Protein AF-A0A8H7S3V2-F1 (afdb_monomer)

Organism: NCBI:txid1195481

pLDDT: mean 71.26, std 16.31, range [32.81, 93.31]

Structure (mmCIF, N/CA/C/O backbone):
data_AF-A0A8H7S3V2-F1
#
_entry.id   AF-A0A8H7S3V2-F1
#
loop_
_atom_site.group_PDB
_atom_site.id
_atom_site.type_symbol
_atom_site.label_atom_id
_atom_site.label_alt_id
_atom_site.label_comp_id
_atom_site.label_asym_id
_atom_site.label_entity_id
_atom_site.label_seq_id
_atom_site.pdbx_PDB_ins_code
_atom_site.Cartn_x
_atom_site.Cartn_y
_atom_site.Cartn_z
_atom_site.occupancy
_atom_site.B_iso_or_equiv
_atom_site.auth_seq_id
_atom_site.auth_comp_id
_atom_site.auth_asym_id
_atom_site.auth_atom_id
_atom_site.pdbx_PDB_model_num
ATOM 1 N N . MET A 1 1 ? -14.376 -28.272 -30.424 1.00 54.62 1 MET A N 1
ATOM 2 C CA . MET A 1 1 ? -13.682 -28.008 -29.137 1.00 54.62 1 MET A CA 1
ATOM 3 C C . MET A 1 1 ? -12.206 -28.418 -29.166 1.00 54.62 1 MET A C 1
ATOM 5 O O . MET A 1 1 ? -11.430 -27.834 -28.426 1.00 54.62 1 MET A O 1
ATOM 9 N N . SER A 1 2 ? -11.798 -29.354 -30.032 1.00 59.66 2 SER A N 1
ATOM 10 C CA . SER A 1 2 ? -10.401 -29.773 -30.246 1.00 59.66 2 SER A CA 1
ATOM 11 C C . SER A 1 2 ? -9.497 -28.701 -30.872 1.00 59.66 2 SER A C 1
ATOM 13 O O . SER A 1 2 ? -8.323 -28.636 -30.524 1.00 59.66 2 SER A O 1
ATOM 15 N N . ASP A 1 3 ? -10.034 -27.830 -31.733 1.00 67.44 3 ASP A N 1
ATOM 16 C CA . ASP A 1 3 ? -9.213 -26.851 -32.470 1.00 67.44 3 ASP A CA 1
ATOM 17 C C . ASP A 1 3 ? -8.781 -25.655 -31.618 1.00 67.44 3 ASP A C 1
ATOM 19 O O . ASP A 1 3 ? -7.699 -25.108 -31.790 1.00 67.44 3 ASP A O 1
ATOM 23 N N . LEU A 1 4 ? -9.601 -25.270 -30.639 1.00 71.50 4 LEU A N 1
ATOM 24 C CA . LEU A 1 4 ? -9.248 -24.188 -29.721 1.00 71.50 4 LEU A CA 1
ATOM 25 C C . LEU A 1 4 ? -8.158 -24.635 -28.736 1.00 71.50 4 LEU A C 1
ATOM 27 O O . LEU A 1 4 ? -7.279 -23.854 -28.387 1.00 71.50 4 LEU A O 1
ATOM 31 N N . ALA A 1 5 ? -8.190 -25.907 -28.325 1.00 64.31 5 ALA A N 1
A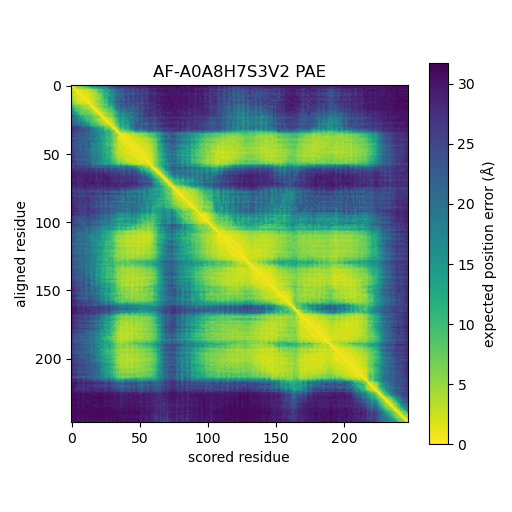TOM 32 C CA . ALA A 1 5 ? -7.194 -26.490 -27.435 1.00 64.31 5 ALA A CA 1
ATOM 33 C C . ALA A 1 5 ? -5.836 -26.674 -28.130 1.00 64.31 5 ALA A C 1
ATOM 35 O O . ALA A 1 5 ? -4.805 -26.390 -27.527 1.00 64.31 5 ALA A O 1
ATOM 36 N N . SER A 1 6 ? -5.817 -27.089 -29.401 1.00 66.62 6 SER A N 1
ATOM 37 C CA . SER A 1 6 ? -4.579 -27.236 -30.176 1.00 66.62 6 SER A CA 1
ATOM 38 C C . SER A 1 6 ? -3.947 -25.886 -30.533 1.00 66.62 6 SER A C 1
ATOM 40 O O . SER A 1 6 ? -2.728 -25.744 -30.445 1.00 66.62 6 SER A O 1
ATOM 42 N N . VAL A 1 7 ? -4.762 -24.874 -30.853 1.00 74.44 7 VAL A N 1
ATOM 43 C CA . VAL A 1 7 ? -4.301 -23.490 -31.056 1.00 74.44 7 VAL A CA 1
ATOM 44 C C . VAL A 1 7 ? -3.802 -22.870 -29.746 1.00 74.44 7 VAL A C 1
ATOM 46 O O . VAL A 1 7 ? -2.766 -22.213 -29.732 1.00 74.44 7 VAL A O 1
ATOM 49 N N . ALA A 1 8 ? -4.468 -23.120 -28.617 1.00 65.44 8 ALA A N 1
ATOM 50 C CA . ALA A 1 8 ? -3.988 -22.661 -27.315 1.00 65.44 8 ALA A CA 1
ATOM 51 C C . ALA A 1 8 ? -2.654 -23.322 -26.922 1.00 65.44 8 ALA A C 1
ATOM 53 O O . ALA A 1 8 ? -1.765 -22.648 -26.404 1.00 65.44 8 ALA A O 1
ATOM 54 N N . LEU A 1 9 ? -2.482 -24.618 -27.209 1.00 65.19 9 LEU A N 1
ATOM 55 C CA . LEU A 1 9 ? -1.250 -25.354 -26.918 1.00 65.19 9 LEU A CA 1
ATOM 56 C C . LEU A 1 9 ? -0.074 -24.886 -27.792 1.00 65.19 9 LEU A C 1
ATOM 58 O O . LEU A 1 9 ? 1.046 -24.764 -27.300 1.00 65.19 9 LEU A O 1
ATOM 62 N N . SER A 1 10 ? -0.321 -24.581 -29.070 1.00 63.19 10 SER A N 1
ATOM 63 C CA . SER A 1 10 ? 0.709 -24.082 -29.989 1.00 63.19 10 SER A CA 1
ATOM 64 C C . SER A 1 10 ? 1.143 -22.653 -29.652 1.00 63.19 10 SER A C 1
ATOM 66 O O . SER A 1 10 ? 2.339 -22.360 -29.653 1.00 63.19 10 SER A O 1
ATOM 68 N N . ILE A 1 11 ? 0.202 -21.790 -29.255 1.00 69.00 11 ILE A N 1
ATOM 69 C CA . ILE A 1 11 ? 0.490 -20.453 -28.721 1.00 69.00 11 ILE A CA 1
ATOM 70 C C . ILE A 1 11 ? 1.288 -20.561 -27.412 1.00 69.00 11 ILE A C 1
ATOM 72 O O . ILE A 1 11 ? 2.297 -19.877 -27.253 1.00 69.00 11 ILE A O 1
ATOM 76 N N . ALA A 1 12 ? 0.903 -21.458 -26.498 1.00 60.06 12 ALA A N 1
ATOM 77 C CA . ALA A 1 12 ? 1.607 -21.671 -25.233 1.00 60.06 12 ALA A CA 1
ATOM 78 C C . ALA A 1 12 ? 3.040 -22.201 -25.423 1.00 60.06 12 ALA A C 1
ATOM 80 O O . ALA A 1 12 ? 3.948 -21.765 -24.718 1.00 60.06 12 ALA A O 1
ATOM 81 N N . MET A 1 13 ? 3.278 -23.087 -26.396 1.00 66.50 13 MET A N 1
ATOM 82 C CA . MET A 1 13 ? 4.621 -23.595 -26.708 1.00 66.50 13 MET A CA 1
ATOM 83 C C . MET A 1 13 ? 5.513 -22.573 -27.422 1.00 66.50 13 MET A C 1
ATOM 85 O O . MET A 1 13 ? 6.727 -22.608 -27.239 1.00 66.50 13 MET A O 1
ATOM 89 N N . ALA A 1 14 ? 4.942 -21.657 -28.208 1.00 60.59 14 ALA A N 1
ATOM 90 C CA . ALA A 1 14 ? 5.701 -20.602 -28.882 1.00 60.59 14 ALA A CA 1
ATOM 91 C C . ALA A 1 14 ? 6.020 -19.423 -27.948 1.00 60.59 14 ALA A C 1
ATOM 93 O O . ALA A 1 14 ? 7.112 -18.859 -27.991 1.00 60.59 14 ALA A O 1
ATOM 94 N N . ILE A 1 15 ? 5.074 -19.064 -27.079 1.00 57.44 15 ILE A N 1
ATOM 95 C CA . ILE A 1 15 ? 5.197 -17.926 -26.166 1.00 57.44 15 ILE A CA 1
ATOM 96 C C . ILE A 1 15 ? 5.886 -18.332 -24.855 1.00 57.44 15 ILE A C 1
ATOM 98 O O . ILE A 1 15 ? 6.603 -17.522 -24.276 1.00 57.44 15 ILE A O 1
ATOM 102 N N . GLY A 1 16 ? 5.741 -19.580 -24.403 1.00 58.12 16 GLY A N 1
ATOM 103 C CA . GLY A 1 16 ? 6.305 -20.081 -23.144 1.00 58.12 16 GLY A CA 1
ATOM 104 C C . GLY A 1 16 ? 7.822 -19.895 -23.006 1.00 58.12 16 GLY A C 1
ATOM 105 O O . GLY A 1 16 ? 8.261 -19.363 -21.987 1.00 58.12 16 GLY A O 1
ATOM 106 N N . PRO A 1 17 ? 8.638 -20.243 -24.018 1.00 58.25 17 PRO A N 1
ATOM 107 C CA . PRO A 1 17 ? 10.077 -20.001 -23.982 1.00 58.25 17 PRO A CA 1
ATOM 108 C C . PRO A 1 17 ? 10.412 -18.508 -23.986 1.00 58.25 17 PRO A C 1
ATOM 110 O O . PRO A 1 17 ? 11.286 -18.080 -23.244 1.00 58.25 17 PRO A O 1
ATOM 113 N N . VAL A 1 18 ? 9.695 -17.693 -24.766 1.00 56.78 18 VAL A N 1
ATOM 114 C CA . VAL A 1 18 ? 9.928 -16.240 -24.844 1.00 56.78 18 VAL A CA 1
ATOM 115 C C . VAL A 1 18 ? 9.567 -15.558 -23.523 1.00 56.78 18 VAL A C 1
ATOM 117 O O . VAL A 1 18 ? 10.341 -14.738 -23.040 1.00 56.78 18 VAL A O 1
ATOM 120 N N . ILE A 1 19 ? 8.456 -15.948 -22.893 1.00 55.50 19 ILE A N 1
ATOM 121 C CA . ILE A 1 19 ? 8.092 -15.521 -21.537 1.00 55.50 19 ILE A CA 1
ATOM 122 C C . ILE A 1 19 ? 9.145 -15.992 -20.535 1.00 55.50 19 ILE A C 1
ATOM 124 O O . ILE A 1 19 ? 9.583 -15.183 -19.733 1.00 55.50 19 ILE A O 1
ATOM 128 N N . GLY A 1 20 ? 9.617 -17.239 -20.608 1.00 53.47 20 GLY A N 1
ATOM 129 C CA . GLY A 1 20 ? 10.637 -17.769 -19.697 1.00 53.47 20 GLY A CA 1
ATOM 130 C C . GLY A 1 20 ? 11.997 -17.068 -19.808 1.00 53.47 20 GLY A C 1
ATOM 131 O O . GLY A 1 20 ? 12.611 -16.756 -18.790 1.00 53.47 20 GLY A O 1
ATOM 132 N N . TYR A 1 21 ? 12.457 -16.759 -21.023 1.00 54.66 21 TYR A N 1
ATOM 133 C CA . TYR A 1 21 ? 13.703 -16.015 -21.244 1.00 54.66 21 TYR A CA 1
ATOM 134 C C . TYR A 1 21 ? 13.577 -14.543 -20.846 1.00 54.66 21 TYR A C 1
ATOM 136 O O . TYR A 1 21 ? 14.526 -13.971 -20.308 1.00 54.66 21 TYR A O 1
ATOM 144 N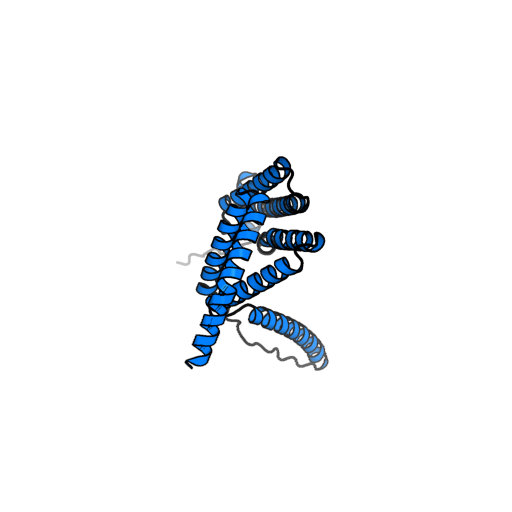 N . VAL A 1 22 ? 12.414 -13.929 -21.071 1.00 56.25 22 VAL A N 1
ATOM 145 C CA . VAL A 1 22 ? 12.130 -12.556 -20.635 1.00 56.25 22 VAL A CA 1
ATOM 146 C C . VAL A 1 22 ? 12.004 -12.489 -19.112 1.00 56.25 22 VAL A C 1
ATOM 148 O O . VAL A 1 22 ? 12.579 -11.585 -18.514 1.00 56.25 22 VAL A O 1
ATOM 151 N N . ASP A 1 23 ? 11.366 -13.471 -18.475 1.00 52.59 23 ASP A N 1
ATOM 152 C CA . ASP A 1 23 ? 11.240 -13.588 -17.019 1.00 52.59 23 ASP A CA 1
ATOM 153 C C . ASP A 1 23 ? 12.611 -13.821 -16.363 1.00 52.59 23 ASP A C 1
ATOM 155 O O . ASP A 1 23 ? 12.992 -13.093 -15.452 1.00 52.59 23 ASP A O 1
ATOM 159 N N . GLN A 1 24 ? 13.452 -14.708 -16.910 1.00 54.97 24 GLN A N 1
ATOM 160 C CA . GLN A 1 24 ? 14.836 -14.897 -16.444 1.00 54.97 24 GLN A CA 1
ATOM 161 C C . GLN A 1 24 ? 15.731 -13.666 -16.669 1.00 54.97 24 GLN A C 1
ATOM 163 O O . GLN A 1 24 ? 16.581 -13.346 -15.832 1.00 54.97 24 GLN A O 1
ATOM 168 N N . TYR A 1 25 ? 15.559 -12.939 -17.773 1.00 58.94 25 TYR A N 1
ATOM 169 C CA . TYR A 1 25 ? 16.302 -11.706 -18.047 1.00 58.94 25 TYR A CA 1
ATOM 170 C C . TYR A 1 25 ? 15.867 -10.551 -17.129 1.00 58.94 25 TYR A C 1
ATOM 172 O O . TYR A 1 25 ? 16.704 -9.795 -16.632 1.00 58.94 25 TYR A O 1
ATOM 180 N N . ILE A 1 26 ? 14.568 -10.438 -16.849 1.00 56.44 26 ILE A N 1
ATOM 181 C CA . ILE A 1 26 ? 13.995 -9.468 -15.913 1.00 56.44 26 ILE A CA 1
ATOM 182 C C . ILE A 1 26 ? 14.418 -9.798 -14.479 1.00 56.44 26 ILE A C 1
ATOM 184 O O . ILE A 1 26 ? 14.911 -8.910 -13.787 1.00 56.44 26 ILE A O 1
ATOM 188 N N . LEU A 1 27 ? 14.337 -11.062 -14.055 1.00 54.16 27 LEU A N 1
ATOM 189 C CA . LEU A 1 27 ? 14.776 -11.521 -12.733 1.00 54.16 27 LEU A CA 1
ATOM 190 C C . LEU A 1 27 ? 16.286 -11.335 -12.530 1.00 54.16 27 LEU A C 1
ATOM 192 O O . LEU A 1 27 ? 16.709 -10.877 -11.470 1.00 54.16 27 LEU A O 1
ATOM 196 N N . SER A 1 28 ? 17.111 -11.602 -13.547 1.00 52.03 28 SER A N 1
ATOM 197 C CA . SER A 1 28 ? 18.563 -11.372 -13.466 1.00 52.03 28 SER A CA 1
ATOM 198 C C . SER A 1 28 ? 18.947 -9.884 -13.495 1.00 52.03 28 SER A C 1
ATOM 200 O O . SER A 1 28 ? 19.905 -9.483 -12.828 1.00 52.03 28 SER A O 1
ATOM 202 N N . ARG A 1 29 ? 18.188 -9.028 -14.193 1.00 54.12 29 ARG A N 1
ATOM 203 C CA . ARG A 1 29 ? 18.375 -7.565 -14.185 1.00 54.12 29 ARG A CA 1
ATOM 204 C C . ARG A 1 29 ? 17.854 -6.910 -12.897 1.00 54.12 29 ARG A C 1
ATOM 206 O O . ARG A 1 29 ? 18.481 -5.959 -12.428 1.00 54.12 29 ARG A O 1
ATOM 213 N N . LEU A 1 30 ? 16.767 -7.421 -12.315 1.00 51.41 30 LEU A N 1
ATOM 214 C CA . LEU A 1 30 ? 16.220 -7.005 -11.016 1.00 51.41 30 LEU A CA 1
ATOM 215 C C . LEU A 1 30 ? 17.131 -7.442 -9.861 1.00 51.41 30 LEU A C 1
ATOM 217 O O . LEU A 1 30 ? 17.478 -6.622 -9.014 1.00 51.41 30 LEU A O 1
ATOM 221 N N . GLY A 1 31 ? 17.599 -8.694 -9.870 1.00 46.34 31 GLY A N 1
ATOM 222 C CA . GLY A 1 31 ? 18.443 -9.261 -8.814 1.00 46.34 31 GLY A CA 1
ATOM 223 C C . GLY A 1 31 ? 19.817 -8.601 -8.678 1.00 46.34 31 GLY A C 1
ATOM 224 O O . GLY A 1 31 ? 20.395 -8.607 -7.598 1.00 46.34 31 GLY A O 1
ATOM 225 N N . LYS A 1 32 ? 20.335 -7.972 -9.743 1.00 46.41 32 LYS A N 1
ATOM 226 C CA . LYS A 1 32 ? 21.611 -7.236 -9.702 1.00 46.41 32 LYS A CA 1
ATOM 227 C C . LYS A 1 32 ? 21.468 -5.780 -9.216 1.00 46.41 32 LYS A C 1
ATOM 229 O O . LYS A 1 32 ? 22.483 -5.121 -9.004 1.00 46.41 32 LYS A O 1
ATOM 234 N N . ARG A 1 33 ? 20.242 -5.256 -9.068 1.00 53.81 33 ARG A N 1
ATOM 235 C CA . ARG A 1 33 ? 19.980 -3.845 -8.708 1.00 53.81 33 ARG A CA 1
ATOM 236 C C . ARG A 1 33 ? 19.262 -3.638 -7.373 1.00 53.81 33 ARG A C 1
ATOM 238 O O . ARG A 1 33 ? 19.278 -2.515 -6.883 1.00 53.81 33 ARG A O 1
ATOM 245 N N . PHE A 1 34 ? 18.644 -4.670 -6.804 1.00 57.84 34 PHE A N 1
ATOM 246 C CA . PHE A 1 34 ? 17.856 -4.552 -5.577 1.00 57.84 34 PHE A CA 1
ATOM 247 C C . PHE A 1 34 ? 18.500 -5.295 -4.406 1.00 57.84 34 PHE A C 1
ATOM 249 O O . PHE A 1 34 ? 18.943 -6.432 -4.553 1.00 57.84 34 PHE A O 1
ATOM 256 N N . ASP A 1 35 ? 18.518 -4.657 -3.232 1.00 68.31 35 ASP A N 1
ATOM 257 C CA . ASP A 1 35 ? 18.910 -5.299 -1.978 1.00 68.31 35 ASP A CA 1
ATOM 258 C C . ASP A 1 35 ? 18.035 -6.528 -1.707 1.00 68.31 35 ASP A C 1
ATOM 260 O O . ASP A 1 35 ? 16.804 -6.439 -1.660 1.00 68.31 35 ASP A O 1
ATOM 264 N N . ILE A 1 36 ? 18.677 -7.675 -1.471 1.00 76.06 36 ILE A N 1
ATOM 265 C CA . ILE A 1 36 ? 18.012 -8.958 -1.183 1.00 76.06 36 ILE A CA 1
ATOM 266 C C . ILE A 1 36 ? 17.038 -8.818 0.000 1.00 76.06 36 ILE A C 1
ATOM 268 O O . ILE A 1 36 ? 15.973 -9.431 0.010 1.00 76.06 36 ILE A O 1
ATOM 272 N N . THR A 1 37 ? 17.356 -7.951 0.963 1.00 79.56 37 THR A N 1
ATOM 273 C CA . THR A 1 37 ? 16.491 -7.616 2.101 1.00 79.56 37 THR A CA 1
ATOM 274 C C . THR A 1 37 ? 15.117 -7.099 1.661 1.00 79.56 37 THR A C 1
ATOM 276 O O . THR A 1 37 ? 14.095 -7.547 2.179 1.00 79.56 37 THR A O 1
ATOM 279 N N . LEU A 1 38 ? 15.067 -6.198 0.673 1.00 77.31 38 LEU A N 1
ATOM 280 C CA . LEU A 1 38 ? 13.817 -5.624 0.156 1.00 77.31 38 LEU A CA 1
ATOM 281 C C . LEU A 1 38 ? 13.040 -6.631 -0.694 1.00 77.31 38 LEU A C 1
ATOM 283 O O . LEU A 1 38 ? 11.806 -6.642 -0.695 1.00 77.31 38 LEU A O 1
ATOM 287 N N . LEU A 1 39 ? 13.759 -7.524 -1.374 1.00 79.31 39 LEU A N 1
ATOM 288 C CA . LEU A 1 39 ? 13.151 -8.624 -2.111 1.00 79.31 39 LEU A CA 1
ATOM 289 C C . LEU A 1 39 ? 12.416 -9.574 -1.154 1.00 79.31 39 LEU A C 1
ATOM 291 O O . LEU A 1 39 ? 11.241 -9.870 -1.358 1.00 79.31 39 LEU A O 1
ATOM 295 N N . ILE A 1 40 ? 13.073 -9.992 -0.069 1.00 81.50 40 ILE A N 1
ATOM 296 C CA . ILE A 1 40 ? 12.455 -10.861 0.941 1.00 81.50 40 ILE A CA 1
ATOM 297 C C . ILE A 1 40 ? 11.279 -10.146 1.618 1.00 81.50 40 ILE A C 1
ATOM 299 O O . ILE A 1 40 ? 10.213 -10.743 1.769 1.00 81.50 40 ILE A O 1
ATOM 303 N N . GLN A 1 41 ? 11.428 -8.863 1.972 1.00 84.81 41 GLN A N 1
ATOM 304 C CA . GLN A 1 41 ? 10.348 -8.066 2.565 1.00 84.81 41 GLN A CA 1
ATOM 305 C C . GLN A 1 41 ? 9.103 -8.045 1.670 1.00 84.81 41 GLN A C 1
ATOM 307 O O . GLN A 1 41 ? 7.994 -8.287 2.149 1.00 84.81 41 GLN A O 1
ATOM 312 N N . SER A 1 42 ? 9.275 -7.766 0.378 1.00 82.31 42 SER A N 1
ATOM 313 C CA . SER A 1 42 ? 8.150 -7.696 -0.555 1.00 82.31 42 SER A CA 1
ATOM 314 C C . SER A 1 42 ? 7.481 -9.057 -0.757 1.00 82.31 42 SER A C 1
ATOM 316 O O . SER A 1 42 ? 6.255 -9.125 -0.735 1.00 82.31 42 SER A O 1
ATOM 318 N N . LEU A 1 43 ? 8.244 -10.152 -0.826 1.00 82.81 43 LEU A N 1
ATOM 319 C CA . LEU A 1 43 ? 7.693 -11.509 -0.916 1.00 82.81 43 LEU A CA 1
ATOM 320 C C . LEU A 1 43 ? 6.850 -11.884 0.317 1.00 82.81 43 LEU A C 1
ATOM 322 O O . LEU A 1 43 ? 5.728 -12.387 0.187 1.00 82.81 43 LEU A O 1
ATOM 326 N N . VAL A 1 44 ? 7.371 -11.613 1.518 1.00 84.50 44 VAL A N 1
ATOM 327 C CA . VAL A 1 44 ? 6.660 -11.869 2.781 1.00 84.50 44 VAL A CA 1
ATOM 328 C C . VAL A 1 44 ? 5.392 -11.018 2.864 1.00 84.50 44 VAL A C 1
ATOM 330 O O . VAL A 1 44 ? 4.329 -11.525 3.219 1.00 84.50 44 VAL A O 1
ATOM 333 N N . MET A 1 45 ? 5.475 -9.743 2.483 1.00 86.06 45 MET A N 1
ATOM 334 C CA . MET A 1 45 ? 4.340 -8.821 2.494 1.00 86.06 45 MET A CA 1
ATOM 335 C C . MET A 1 45 ? 3.240 -9.240 1.512 1.00 86.06 45 MET A C 1
ATOM 337 O O . MET A 1 45 ? 2.073 -9.253 1.895 1.00 86.06 45 MET A O 1
ATOM 341 N N . ILE A 1 46 ? 3.589 -9.618 0.278 1.00 85.62 46 ILE A N 1
ATOM 342 C CA . ILE A 1 46 ? 2.620 -10.099 -0.720 1.00 85.62 46 ILE A CA 1
ATOM 343 C C . ILE A 1 46 ? 1.885 -11.328 -0.180 1.00 85.62 46 ILE A C 1
ATOM 345 O O . ILE A 1 46 ? 0.658 -11.391 -0.226 1.00 85.62 46 ILE A O 1
ATOM 349 N N . THR A 1 47 ? 2.623 -12.274 0.403 1.00 85.06 47 THR A N 1
ATOM 350 C CA . THR A 1 47 ? 2.034 -13.477 1.006 1.00 85.06 47 THR A CA 1
ATOM 351 C C . THR A 1 47 ? 1.065 -13.113 2.133 1.00 85.06 47 THR A C 1
ATOM 353 O O . THR A 1 47 ? -0.069 -13.588 2.155 1.00 85.06 47 THR A O 1
ATOM 356 N N . ALA A 1 48 ? 1.466 -12.214 3.036 1.00 83.56 48 ALA A N 1
ATOM 357 C CA . ALA A 1 48 ? 0.611 -11.747 4.124 1.00 83.56 48 ALA A CA 1
ATOM 358 C C . ALA A 1 48 ? -0.661 -11.043 3.617 1.00 83.56 48 ALA A C 1
ATOM 360 O O . ALA A 1 48 ? -1.741 -11.266 4.161 1.00 83.56 48 ALA A O 1
ATOM 361 N N . GLN A 1 49 ? -0.561 -10.229 2.563 1.00 86.75 49 GLN A N 1
ATOM 362 C CA . GLN A 1 49 ? -1.706 -9.544 1.958 1.00 86.75 49 GLN A CA 1
ATOM 363 C C . GLN A 1 49 ? -2.690 -10.523 1.305 1.00 86.75 49 GLN A C 1
ATOM 365 O O . GLN A 1 49 ? -3.898 -10.346 1.457 1.00 86.75 49 GLN A O 1
ATOM 370 N N . LEU A 1 50 ? -2.204 -11.579 0.643 1.00 85.31 50 LEU A N 1
ATOM 371 C CA . LEU A 1 50 ? -3.055 -12.631 0.074 1.00 85.31 50 LEU A CA 1
ATOM 372 C C . LEU A 1 50 ? -3.798 -13.422 1.158 1.00 85.31 50 LEU A C 1
ATOM 374 O O . LEU A 1 50 ? -4.989 -13.693 1.004 1.00 85.31 50 LEU A O 1
ATOM 378 N N . VAL A 1 51 ? -3.126 -13.735 2.269 1.00 87.75 51 VAL A N 1
ATOM 379 C CA . VAL A 1 51 ? -3.746 -14.396 3.430 1.00 87.75 51 VAL A CA 1
ATOM 380 C C . VAL A 1 51 ? -4.778 -13.482 4.089 1.00 87.75 51 VAL A C 1
ATOM 382 O O . VAL A 1 51 ? -5.893 -13.907 4.387 1.00 87.75 51 VAL A O 1
ATOM 385 N N . LEU A 1 52 ? -4.448 -12.205 4.294 1.00 84.19 52 LEU A N 1
ATOM 386 C CA . LEU A 1 52 ? -5.376 -11.237 4.875 1.00 84.19 52 LEU A CA 1
ATOM 387 C C . LEU A 1 52 ? -6.610 -11.050 3.988 1.00 84.19 52 LEU A C 1
ATOM 389 O O . LEU A 1 52 ? -7.723 -10.968 4.503 1.00 84.19 52 LEU A O 1
ATOM 393 N N . LEU A 1 53 ? -6.431 -11.036 2.668 1.00 85.00 53 LEU A N 1
ATOM 394 C CA . LEU A 1 53 ? -7.528 -10.990 1.708 1.00 85.00 53 LEU A CA 1
ATOM 395 C C . LEU A 1 53 ? -8.450 -12.211 1.836 1.00 85.00 53 LEU A C 1
ATOM 397 O O . LEU A 1 53 ? -9.669 -12.043 1.886 1.00 85.00 53 LEU A O 1
ATOM 401 N N . GLU A 1 54 ? -7.893 -13.419 1.948 1.00 86.38 54 GLU A N 1
ATOM 4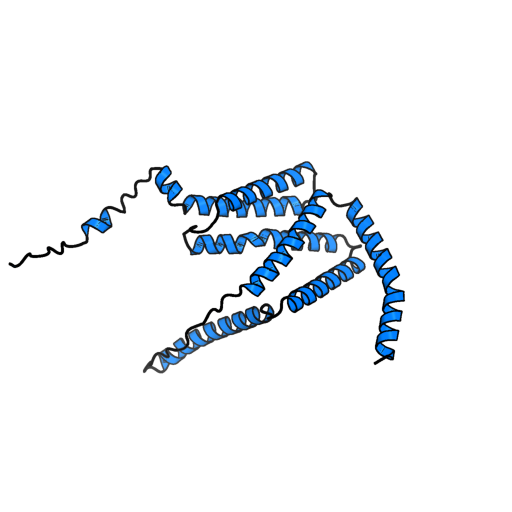02 C CA . GLU A 1 54 ? -8.677 -14.639 2.179 1.00 86.38 54 GLU A CA 1
ATOM 403 C C . GLU A 1 54 ? -9.491 -14.543 3.480 1.00 86.38 54 GLU A C 1
ATOM 405 O O . GLU A 1 54 ? -10.695 -14.816 3.492 1.00 86.38 54 GLU A O 1
ATOM 410 N N . ILE A 1 55 ? -8.862 -14.078 4.563 1.00 84.75 55 ILE A N 1
ATOM 411 C CA . ILE A 1 55 ? -9.517 -13.889 5.863 1.00 84.75 55 ILE A CA 1
ATOM 412 C C . ILE A 1 55 ? -10.657 -12.871 5.753 1.00 84.75 55 ILE A C 1
ATOM 414 O O . ILE A 1 55 ? -11.762 -13.134 6.227 1.00 84.75 55 ILE A O 1
ATOM 418 N N . VAL A 1 56 ? -10.424 -11.720 5.119 1.00 84.06 56 VAL A N 1
ATOM 419 C CA . VAL A 1 56 ? -11.429 -10.653 4.980 1.00 84.06 56 VAL A CA 1
ATOM 420 C C . VAL A 1 56 ? -12.653 -11.138 4.207 1.00 84.06 56 VAL A C 1
ATOM 422 O O . VAL A 1 56 ? -13.782 -10.828 4.592 1.00 84.06 56 VAL A O 1
ATOM 425 N N . ILE A 1 57 ? -12.452 -11.922 3.148 1.00 82.88 57 ILE A N 1
ATOM 426 C CA . ILE A 1 57 ? -13.553 -12.466 2.346 1.00 82.88 57 ILE A CA 1
ATOM 427 C C . ILE A 1 57 ? -14.310 -13.537 3.132 1.00 82.88 57 ILE A C 1
ATOM 429 O O . ILE A 1 57 ? -15.541 -13.541 3.135 1.00 82.88 57 ILE A O 1
ATOM 433 N N . ARG A 1 58 ? -13.598 -14.400 3.864 1.00 83.38 58 ARG A N 1
ATOM 434 C CA . ARG A 1 58 ? -14.206 -15.461 4.674 1.00 83.38 58 ARG A CA 1
ATOM 435 C C . ARG A 1 58 ? -15.000 -14.928 5.875 1.00 83.38 58 ARG A C 1
ATOM 437 O O . ARG A 1 58 ? -15.983 -15.552 6.261 1.00 83.38 58 ARG A O 1
ATOM 444 N N . TYR A 1 59 ? -14.616 -13.782 6.441 1.00 78.75 59 TYR A N 1
ATOM 445 C CA . TYR A 1 59 ? -15.215 -13.207 7.658 1.00 78.75 59 TYR A CA 1
ATOM 446 C C . TYR A 1 59 ? -16.016 -11.910 7.427 1.00 78.75 59 TYR A C 1
ATOM 448 O O . TYR A 1 59 ? -16.148 -11.092 8.338 1.00 78.75 59 TYR A O 1
ATOM 456 N N . LYS A 1 60 ? -16.583 -11.699 6.230 1.00 70.31 60 LYS A N 1
ATOM 457 C CA . LYS A 1 60 ? -17.384 -10.506 5.883 1.00 70.31 60 LYS A CA 1
ATOM 458 C C . LYS A 1 60 ? -18.578 -10.335 6.855 1.00 70.31 60 LYS A C 1
ATOM 460 O O . LYS A 1 60 ? -19.510 -11.141 6.811 1.00 70.31 60 LYS A O 1
ATOM 465 N N . PRO A 1 61 ? -18.611 -9.300 7.723 1.00 55.19 61 PRO A N 1
ATOM 466 C CA . PRO A 1 61 ? -19.722 -9.108 8.650 1.00 55.19 61 PRO A CA 1
ATOM 467 C C . PRO A 1 61 ? -20.965 -8.642 7.883 1.00 55.19 61 PRO A C 1
ATOM 469 O O . PRO A 1 61 ? -20.932 -7.642 7.160 1.00 55.19 61 PRO A O 1
ATOM 472 N N . ILE A 1 62 ? -22.078 -9.361 8.041 1.00 52.09 62 ILE A N 1
ATOM 473 C CA . ILE A 1 62 ? -23.374 -8.988 7.465 1.00 52.09 62 ILE A CA 1
ATOM 474 C C . ILE A 1 62 ? -23.883 -7.745 8.210 1.00 52.09 62 ILE A C 1
ATOM 476 O O . ILE A 1 62 ? -24.509 -7.846 9.262 1.00 52.09 62 ILE A O 1
ATOM 480 N N . VAL A 1 63 ? -23.609 -6.552 7.679 1.00 53.91 63 VAL A N 1
ATOM 481 C CA . VAL A 1 63 ? -24.211 -5.303 8.173 1.00 53.91 63 VAL A CA 1
ATOM 482 C C . VAL A 1 63 ? -25.635 -5.214 7.620 1.00 53.91 63 VAL A C 1
ATOM 484 O O . VAL A 1 63 ? -25.837 -4.802 6.478 1.00 53.91 63 VAL A O 1
ATOM 487 N N . LYS A 1 64 ? -26.622 -5.630 8.422 1.00 37.81 64 LYS A N 1
ATOM 488 C CA . LYS A 1 64 ? -28.042 -5.343 8.178 1.00 37.81 64 LYS A CA 1
ATOM 489 C C . LYS A 1 64 ? -28.280 -3.855 8.449 1.00 37.81 64 LYS A C 1
ATOM 491 O O . LYS A 1 64 ? -28.103 -3.408 9.575 1.00 37.81 64 LYS A O 1
ATOM 496 N N . TYR A 1 65 ? -28.647 -3.089 7.425 1.00 37.78 65 TYR A N 1
ATOM 497 C CA . TYR A 1 65 ? -29.166 -1.734 7.611 1.00 37.78 65 TYR A CA 1
ATOM 498 C C . TYR A 1 65 ? -30.673 -1.838 7.866 1.00 37.78 65 TYR A C 1
ATOM 500 O O . TYR A 1 65 ? -31.399 -2.327 7.002 1.00 37.78 65 TYR A O 1
ATOM 508 N N . GLU A 1 66 ? -31.130 -1.416 9.046 1.00 36.31 66 GLU A N 1
ATOM 509 C CA . GLU A 1 66 ? -32.554 -1.263 9.359 1.00 36.31 66 GLU A CA 1
ATOM 510 C C . GLU A 1 66 ? -33.211 -0.277 8.386 1.00 36.31 66 GLU A C 1
ATOM 512 O O . GLU A 1 66 ? -32.750 0.850 8.187 1.00 36.31 66 GLU A O 1
ATOM 517 N N . GLN A 1 67 ? -34.280 -0.742 7.742 1.00 40.44 67 GLN A N 1
ATOM 518 C CA . GLN A 1 67 ? -35.154 0.056 6.897 1.00 40.44 67 GLN A CA 1
ATOM 519 C C . GLN A 1 67 ? -36.200 0.794 7.742 1.00 40.44 67 GLN A C 1
ATOM 521 O O . GLN A 1 67 ? -36.779 0.225 8.658 1.00 40.44 67 GLN A O 1
ATOM 526 N N . GLN A 1 68 ? -36.508 2.009 7.276 1.00 47.28 68 GLN A N 1
ATOM 527 C CA . GLN A 1 68 ? -37.790 2.718 7.382 1.00 47.28 68 GLN A CA 1
ATOM 528 C C . GLN A 1 68 ? -38.216 3.320 8.729 1.00 47.28 68 GLN A C 1
ATOM 530 O O . GLN A 1 68 ? -38.848 2.679 9.556 1.00 47.28 68 GLN A O 1
ATOM 535 N N . GLN A 1 69 ? -38.103 4.650 8.786 1.00 40.94 69 GLN A N 1
ATOM 536 C CA . GLN A 1 69 ? -39.187 5.513 9.260 1.00 40.94 69 GLN A CA 1
ATOM 537 C C . GLN A 1 69 ? -39.268 6.758 8.362 1.00 40.94 69 GLN A C 1
ATOM 539 O O . GLN A 1 69 ? -38.336 7.559 8.304 1.00 40.94 69 GLN A O 1
ATOM 544 N N . GLN A 1 70 ? -40.362 6.876 7.601 1.00 46.66 70 GLN A N 1
ATOM 545 C CA . GLN A 1 70 ? -40.761 8.116 6.927 1.00 46.66 70 GLN A CA 1
ATOM 546 C C . GLN A 1 70 ? -41.351 9.064 7.985 1.00 46.66 70 GLN A C 1
ATOM 548 O O . GLN A 1 70 ? -42.267 8.645 8.694 1.00 46.66 70 GLN A O 1
ATOM 553 N N . PRO A 1 71 ? -40.875 10.314 8.112 1.00 50.72 71 PRO A N 1
ATOM 554 C CA . PRO A 1 71 ? -41.548 11.310 8.933 1.00 50.72 71 PRO A CA 1
ATOM 555 C C . PRO A 1 71 ? -42.774 11.853 8.179 1.00 50.72 71 PRO A C 1
ATOM 557 O O . PRO A 1 71 ? -42.645 12.288 7.036 1.00 50.72 71 PRO A O 1
ATOM 560 N N . LEU A 1 72 ? -43.956 11.817 8.807 1.00 58.34 72 LEU A N 1
ATOM 561 C CA . LEU A 1 72 ? -45.130 12.580 8.362 1.00 58.34 72 LEU A CA 1
ATOM 562 C C . LEU A 1 72 ? -44.854 14.066 8.628 1.00 58.34 72 LEU A C 1
ATOM 564 O O . LEU A 1 72 ? -44.678 14.450 9.782 1.00 58.34 72 LEU A O 1
ATOM 568 N N . LEU A 1 73 ? -44.760 14.873 7.571 1.00 60.66 73 LEU A N 1
ATOM 569 C CA . LEU A 1 73 ? -44.544 16.320 7.645 1.00 60.66 73 LEU A CA 1
ATOM 570 C C . LEU A 1 73 ? -45.656 17.024 6.851 1.00 60.66 73 LEU A C 1
ATOM 572 O O . LEU A 1 73 ? -45.775 16.782 5.653 1.00 60.66 73 LEU A O 1
ATOM 576 N N . ASP A 1 74 ? -46.433 17.881 7.521 1.00 56.50 74 ASP A N 1
ATOM 577 C CA . ASP A 1 74 ? -47.627 18.575 6.994 1.00 56.50 74 ASP A CA 1
ATOM 578 C C . ASP A 1 74 ? -47.331 19.896 6.240 1.00 56.50 74 ASP A C 1
ATOM 580 O O . ASP A 1 74 ? -48.255 20.630 5.904 1.00 56.50 74 ASP A O 1
ATOM 584 N N . ASP A 1 75 ? -46.068 20.199 5.910 1.00 69.44 75 ASP A N 1
ATOM 585 C CA . ASP A 1 75 ? -45.681 21.450 5.230 1.00 69.44 75 ASP A CA 1
ATOM 586 C C . ASP A 1 75 ? -44.939 21.218 3.896 1.00 69.44 75 ASP A C 1
ATOM 588 O O . ASP A 1 75 ? -43.862 20.612 3.843 1.00 69.44 75 ASP A O 1
ATOM 592 N N . GLU A 1 76 ? -45.479 21.781 2.805 1.00 64.12 76 GLU A N 1
ATOM 593 C CA . GLU A 1 76 ? -44.991 21.623 1.418 1.00 64.12 76 GLU A CA 1
ATOM 594 C C . GLU A 1 76 ? -43.577 22.211 1.203 1.00 64.12 76 GLU A C 1
ATOM 596 O O . GLU A 1 76 ? -42.756 21.663 0.462 1.00 64.12 76 GLU A O 1
ATOM 601 N N . GLN A 1 77 ? -43.232 23.291 1.914 1.00 64.56 77 GLN A N 1
ATOM 602 C CA . GLN A 1 77 ? -41.906 23.921 1.831 1.00 64.56 77 GLN A CA 1
ATOM 603 C C . GLN A 1 77 ? -40.827 23.123 2.578 1.00 64.56 77 GLN A C 1
ATOM 605 O O . GLN A 1 77 ? -39.709 22.959 2.078 1.00 64.56 77 GLN A O 1
ATOM 610 N N . GLN A 1 78 ? -41.166 22.557 3.740 1.00 62.59 78 GLN A N 1
ATOM 611 C CA . GLN A 1 78 ? -40.256 21.702 4.502 1.00 62.59 78 GLN A CA 1
ATOM 612 C C . GLN A 1 78 ? -39.975 20.390 3.756 1.00 62.59 78 GLN A C 1
ATOM 614 O O . GLN A 1 78 ? -38.858 19.872 3.807 1.00 62.59 78 GLN A O 1
ATOM 619 N N . TYR A 1 79 ? -40.947 19.901 2.981 1.00 60.78 79 TYR A N 1
ATOM 620 C CA . TYR A 1 79 ? -40.794 18.736 2.115 1.00 60.78 79 TYR A CA 1
ATOM 621 C C . TYR A 1 79 ? -39.740 18.941 1.014 1.00 60.78 79 TYR A C 1
ATOM 623 O O . TYR A 1 79 ? -38.937 18.041 0.757 1.00 60.78 79 TYR A O 1
ATOM 631 N N . HIS A 1 80 ? -39.677 20.123 0.390 1.00 65.44 80 HIS A N 1
ATOM 632 C CA . HIS A 1 80 ? -38.674 20.423 -0.639 1.00 65.44 80 HIS A CA 1
ATOM 633 C C . HIS A 1 80 ? -37.247 20.494 -0.081 1.00 65.44 80 HIS A C 1
ATOM 635 O O . HIS A 1 80 ? -36.335 19.901 -0.666 1.00 65.44 80 HIS A O 1
ATOM 641 N N . GLN A 1 81 ? -37.049 21.154 1.064 1.00 71.69 81 GLN A N 1
ATOM 642 C CA . GLN A 1 81 ? -35.736 21.217 1.712 1.00 71.69 81 GLN A CA 1
ATOM 643 C C . GLN A 1 81 ? -35.294 19.837 2.225 1.00 71.69 81 GLN A C 1
ATOM 645 O O . GLN A 1 81 ? -34.164 19.414 1.971 1.00 71.69 81 GLN A O 1
ATOM 650 N N . TYR A 1 82 ? -36.208 19.081 2.842 1.00 66.94 82 TYR A N 1
ATOM 651 C CA . TYR A 1 82 ? -35.964 17.705 3.278 1.00 66.94 82 TYR A CA 1
ATOM 652 C C . TYR A 1 82 ? -35.612 16.778 2.107 1.00 66.94 82 TYR A C 1
ATOM 654 O O . TYR A 1 82 ? -34.644 16.021 2.181 1.00 66.94 82 TYR A O 1
ATOM 662 N N . ASN A 1 83 ? -36.332 16.864 0.985 1.00 70.25 83 ASN A N 1
ATOM 663 C CA . ASN A 1 83 ? -36.041 16.050 -0.194 1.00 70.25 83 ASN A CA 1
ATOM 664 C C . ASN A 1 83 ? -34.713 16.404 -0.858 1.00 70.25 83 ASN A C 1
ATOM 666 O O . ASN A 1 83 ? -34.049 15.502 -1.367 1.00 70.25 83 ASN A O 1
ATOM 670 N N . HIS A 1 84 ? -34.291 17.669 -0.844 1.00 69.62 84 HIS A N 1
ATOM 671 C CA . HIS A 1 84 ? -32.979 18.046 -1.367 1.00 69.62 84 HIS A CA 1
ATOM 672 C C . HIS A 1 84 ? -31.846 17.474 -0.494 1.00 69.62 84 HIS A C 1
ATOM 674 O O . HIS A 1 84 ? -30.863 16.935 -1.013 1.00 69.62 84 HIS A O 1
ATOM 680 N N . GLU A 1 85 ? -32.006 17.491 0.832 1.00 73.00 85 GLU A N 1
ATOM 681 C CA . GLU A 1 85 ? -31.070 16.844 1.759 1.00 73.00 85 GLU A CA 1
ATOM 682 C C . GLU A 1 85 ? -31.062 15.313 1.622 1.00 73.00 85 GLU A C 1
ATOM 684 O O . GLU A 1 85 ? -29.991 14.699 1.586 1.00 73.00 85 GLU A O 1
ATOM 689 N N . ILE A 1 86 ? -32.234 14.683 1.494 1.00 70.94 86 ILE A N 1
ATOM 690 C CA . ILE A 1 86 ? -32.378 13.238 1.268 1.00 70.94 86 ILE A CA 1
ATOM 691 C C . ILE A 1 86 ? -31.797 12.840 -0.088 1.00 70.94 86 ILE A C 1
ATOM 693 O O . ILE A 1 86 ? -31.102 11.830 -0.157 1.00 70.94 86 ILE A O 1
ATOM 697 N N . MET A 1 87 ? -32.012 13.611 -1.158 1.00 72.38 87 MET A N 1
ATOM 698 C CA . MET A 1 87 ? -31.426 13.336 -2.474 1.00 72.38 87 MET A CA 1
ATOM 699 C C . MET A 1 87 ? -29.909 13.488 -2.462 1.00 72.38 87 MET A C 1
ATOM 701 O O . MET A 1 87 ? -29.227 12.626 -3.010 1.00 72.38 87 MET A O 1
ATOM 705 N N . SER A 1 88 ? -29.364 14.505 -1.790 1.00 71.56 88 SER A N 1
ATOM 706 C CA . SER A 1 88 ? -27.915 14.651 -1.605 1.00 71.56 88 SER A CA 1
ATOM 707 C C . SER A 1 88 ? -27.327 13.459 -0.836 1.00 71.56 88 SER A C 1
ATOM 709 O O . SER A 1 88 ? -26.387 12.809 -1.306 1.00 71.56 88 SER A O 1
ATOM 711 N N . LYS A 1 89 ? -27.955 13.066 0.284 1.00 68.75 89 LYS A N 1
ATOM 712 C CA . LYS A 1 89 ? -27.563 11.876 1.061 1.00 68.75 89 LYS A CA 1
ATOM 713 C C . LYS A 1 89 ? -27.725 10.579 0.266 1.00 68.75 89 LYS A C 1
ATOM 715 O O . LYS A 1 89 ? -26.858 9.713 0.353 1.00 68.75 89 LYS A O 1
ATOM 720 N N . LYS A 1 90 ? -28.791 10.430 -0.526 1.00 71.69 90 LYS A N 1
ATOM 721 C CA . LYS A 1 90 ? -29.071 9.252 -1.361 1.00 71.69 90 LYS A CA 1
ATOM 722 C C . LYS A 1 90 ? -28.120 9.163 -2.546 1.00 71.69 90 LYS A C 1
ATOM 724 O O . LYS A 1 90 ? -27.673 8.066 -2.842 1.00 71.69 90 LYS A O 1
ATOM 729 N N . ASN A 1 91 ? -27.758 10.277 -3.178 1.00 70.19 91 ASN A N 1
ATOM 730 C CA . ASN A 1 91 ? -26.767 10.315 -4.252 1.00 70.19 91 ASN A CA 1
ATOM 731 C C . ASN A 1 91 ? -25.373 9.967 -3.709 1.00 70.19 91 ASN A C 1
ATOM 733 O O . ASN A 1 91 ? -24.685 9.105 -4.250 1.00 70.19 91 ASN A O 1
ATOM 737 N N . GLN A 1 92 ? -24.996 10.529 -2.556 1.00 67.50 92 GLN A N 1
ATOM 738 C CA . GLN A 1 92 ? -23.750 10.174 -1.878 1.00 67.50 92 GLN A CA 1
ATOM 739 C C . GLN A 1 92 ? -23.750 8.712 -1.396 1.00 67.50 92 GLN A C 1
ATOM 741 O O . GLN A 1 92 ? -22.723 8.039 -1.468 1.00 67.50 92 GLN A O 1
ATOM 746 N N . SER A 1 93 ? -24.892 8.200 -0.929 1.00 72.88 93 SER A N 1
ATOM 747 C CA . SER A 1 93 ? -25.082 6.791 -0.566 1.00 72.88 93 SER A CA 1
ATOM 748 C C . SER A 1 93 ? -25.045 5.879 -1.793 1.00 72.88 93 SER A C 1
ATOM 750 O O . SER A 1 93 ? -24.425 4.828 -1.742 1.00 72.88 93 SER A O 1
ATOM 752 N N . GLY A 1 94 ? -25.623 6.302 -2.916 1.00 73.19 94 GLY A N 1
ATOM 753 C CA . GLY A 1 94 ? -25.627 5.590 -4.190 1.00 73.19 94 GLY A CA 1
ATOM 754 C C . GLY A 1 94 ? -24.228 5.470 -4.781 1.00 73.19 94 GLY A C 1
ATOM 755 O O . GLY A 1 94 ? -23.824 4.373 -5.149 1.00 73.19 94 GLY A O 1
ATOM 756 N N . ILE A 1 95 ? -23.443 6.552 -4.768 1.00 71.44 95 ILE A N 1
ATOM 757 C CA . ILE A 1 95 ? -22.026 6.526 -5.153 1.00 71.44 95 ILE A CA 1
ATOM 758 C C . ILE A 1 95 ? -21.237 5.629 -4.195 1.00 71.44 95 ILE A C 1
ATOM 760 O O . ILE A 1 95 ? -20.495 4.764 -4.645 1.00 71.44 95 ILE A O 1
ATOM 764 N N . LYS A 1 96 ? -21.428 5.752 -2.876 1.00 76.50 96 LYS A N 1
ATOM 765 C CA . LYS A 1 96 ? -20.771 4.866 -1.898 1.00 76.50 96 LYS A CA 1
ATOM 766 C C . LYS A 1 96 ? -21.155 3.398 -2.090 1.00 76.50 96 LYS A C 1
ATOM 768 O O . LYS A 1 96 ? -20.294 2.535 -1.974 1.00 76.50 96 LYS A O 1
ATOM 773 N N . ALA A 1 97 ? -22.416 3.106 -2.389 1.00 72.19 97 ALA A N 1
ATOM 774 C CA . ALA A 1 97 ? -22.915 1.760 -2.640 1.00 72.19 97 ALA A CA 1
ATOM 775 C C . ALA A 1 97 ? -22.377 1.205 -3.961 1.00 72.19 97 ALA A C 1
ATOM 777 O O . ALA A 1 97 ? -21.982 0.045 -4.003 1.00 72.19 97 ALA A O 1
ATOM 778 N N . MET A 1 98 ? -22.291 2.032 -5.006 1.00 75.56 98 MET A N 1
ATOM 779 C CA . MET A 1 98 ? -21.662 1.680 -6.277 1.00 75.56 98 MET A CA 1
ATOM 780 C C . MET A 1 98 ? -20.177 1.372 -6.071 1.00 75.56 98 MET A C 1
ATOM 782 O O . MET A 1 98 ? -19.737 0.285 -6.427 1.00 75.56 98 MET A O 1
ATOM 786 N N . LEU A 1 99 ? -19.428 2.266 -5.419 1.00 74.00 99 LEU A N 1
ATOM 787 C CA . LEU A 1 99 ? -18.011 2.068 -5.097 1.00 74.00 99 LEU A CA 1
ATOM 788 C C . LEU A 1 99 ? -17.794 0.819 -4.234 1.00 74.00 99 LEU A C 1
ATOM 790 O O . LEU A 1 99 ? -16.884 0.038 -4.492 1.00 74.00 99 LEU A O 1
ATOM 794 N N . LYS A 1 100 ? -18.667 0.581 -3.248 1.00 72.31 100 LYS A N 1
ATOM 795 C CA . LYS A 1 100 ? -18.624 -0.632 -2.426 1.00 72.31 100 LYS A CA 1
ATOM 796 C C . LYS A 1 100 ? -18.902 -1.879 -3.262 1.00 72.31 100 LYS A C 1
ATOM 798 O O . LYS A 1 100 ? -18.240 -2.884 -3.058 1.00 72.31 100 LYS A O 1
ATOM 803 N N . LYS A 1 101 ? -19.842 -1.817 -4.207 1.00 74.81 101 LYS A N 1
ATOM 804 C CA . LYS A 1 101 ? -20.193 -2.931 -5.097 1.00 74.81 101 LYS A CA 1
ATOM 805 C C . LYS A 1 101 ? -19.082 -3.247 -6.101 1.00 74.81 101 LYS A C 1
ATOM 807 O O . LYS A 1 101 ? -18.889 -4.416 -6.403 1.00 74.81 101 LYS A O 1
ATOM 812 N N . ILE A 1 102 ? -18.332 -2.241 -6.562 1.00 74.75 102 ILE A N 1
ATOM 813 C CA . ILE A 1 102 ? -17.191 -2.429 -7.477 1.00 74.75 102 ILE A CA 1
ATOM 814 C C . ILE A 1 102 ? -16.136 -3.357 -6.863 1.00 74.75 102 ILE A C 1
ATOM 816 O O . ILE A 1 102 ? -15.589 -4.188 -7.577 1.00 74.75 102 ILE A O 1
ATOM 820 N N . TRP A 1 103 ? -15.882 -3.246 -5.555 1.00 71.38 103 TRP A N 1
ATOM 821 C CA . TRP A 1 103 ? -14.805 -3.979 -4.875 1.00 71.38 103 TRP A CA 1
ATOM 822 C C . TRP A 1 103 ? -15.292 -5.056 -3.892 1.00 71.38 103 TRP A C 1
ATOM 824 O O . TRP A 1 103 ? -14.517 -5.545 -3.070 1.00 71.38 103 TRP A O 1
ATOM 834 N N . ALA A 1 104 ? -16.578 -5.414 -3.926 1.00 75.75 104 ALA A N 1
ATOM 835 C CA . ALA A 1 104 ? -17.185 -6.402 -3.031 1.00 75.75 104 ALA A CA 1
ATOM 836 C C . ALA A 1 104 ? -17.587 -7.676 -3.784 1.00 75.75 104 ALA A C 1
ATOM 838 O O . ALA A 1 104 ? -18.750 -8.072 -3.718 1.00 75.75 104 ALA A O 1
ATOM 839 N N . TRP A 1 105 ? -16.640 -8.297 -4.486 1.00 81.25 105 TRP A N 1
ATOM 840 C CA . TRP A 1 105 ? -16.843 -9.599 -5.119 1.00 81.25 105 TRP A CA 1
ATOM 841 C C . TRP A 1 105 ? -17.092 -10.692 -4.073 1.00 81.25 105 TRP A C 1
ATOM 843 O O . TRP A 1 105 ? -16.676 -10.585 -2.914 1.00 81.25 105 TRP A O 1
ATOM 853 N N . ASP A 1 106 ? -17.834 -11.721 -4.472 1.00 77.50 106 ASP A N 1
ATOM 854 C CA . ASP A 1 106 ? -18.313 -12.763 -3.559 1.00 77.50 106 ASP A CA 1
ATOM 855 C C . ASP A 1 106 ? -17.314 -13.917 -3.410 1.00 77.50 106 ASP A C 1
ATOM 857 O O . ASP A 1 106 ? -17.298 -14.594 -2.380 1.00 77.50 106 ASP A O 1
ATOM 861 N N . HIS A 1 107 ? -16.436 -14.115 -4.398 1.00 79.62 107 HIS A N 1
ATOM 862 C CA . HIS A 1 107 ? -15.460 -15.199 -4.405 1.00 79.62 107 HIS A CA 1
ATOM 863 C C . HIS A 1 107 ? -14.021 -14.683 -4.347 1.00 79.62 107 HIS A C 1
ATOM 865 O O . HIS A 1 107 ? -13.642 -13.742 -5.039 1.00 79.62 107 HIS A O 1
ATOM 871 N N . TYR A 1 108 ? -13.183 -15.365 -3.560 1.00 82.69 108 TYR A N 1
ATOM 872 C CA . TYR A 1 108 ? -11.744 -15.091 -3.462 1.00 82.69 108 TYR A CA 1
ATOM 873 C C . TYR A 1 108 ? -11.033 -15.158 -4.822 1.00 82.69 108 TYR A C 1
ATOM 875 O O . TYR A 1 108 ? -10.176 -14.325 -5.111 1.00 82.69 108 TYR A O 1
ATOM 883 N N . LEU A 1 109 ? -11.428 -16.104 -5.683 1.00 79.88 109 LEU A N 1
ATOM 884 C CA . LEU A 1 109 ? -10.815 -16.277 -7.001 1.00 79.88 109 LEU A CA 1
ATOM 885 C C . LEU A 1 109 ? -11.004 -15.063 -7.916 1.00 79.88 109 LEU A C 1
ATOM 887 O O . LEU A 1 109 ? -10.099 -14.764 -8.688 1.00 79.88 109 LEU A O 1
ATOM 891 N N . ASP A 1 110 ? -12.109 -14.322 -7.800 1.00 84.38 110 ASP A N 1
ATOM 892 C CA . ASP A 1 110 ? -12.326 -13.112 -8.604 1.00 84.38 110 ASP A CA 1
ATOM 893 C C . ASP A 1 110 ? -11.306 -12.025 -8.240 1.00 84.38 110 ASP A C 1
ATOM 895 O O . ASP A 1 110 ? -10.754 -11.359 -9.119 1.00 84.38 110 ASP A O 1
ATOM 899 N N . TYR A 1 111 ? -10.966 -11.917 -6.949 1.00 83.75 111 TYR A N 1
ATOM 900 C CA . TYR A 1 111 ? -9.920 -11.008 -6.485 1.00 83.75 111 TYR A CA 1
ATOM 901 C C . TYR A 1 111 ? -8.535 -11.408 -6.979 1.00 83.75 111 TYR A C 1
ATOM 903 O O . TYR A 1 111 ? -7.775 -10.548 -7.424 1.00 83.75 111 TYR A O 1
ATOM 911 N N . VAL A 1 112 ? -8.211 -12.702 -6.939 1.00 83.44 112 VAL A N 1
ATOM 912 C CA . VAL A 1 112 ? -6.924 -13.207 -7.436 1.00 83.44 112 VAL A CA 1
ATOM 913 C C . VAL A 1 112 ? -6.814 -13.035 -8.951 1.00 83.44 112 VAL A C 1
ATOM 915 O O . VAL A 1 112 ? -5.784 -12.571 -9.427 1.00 83.44 112 VAL A O 1
ATOM 918 N N . ASN A 1 113 ? -7.869 -13.331 -9.713 1.00 82.12 113 ASN A N 1
ATOM 919 C CA . ASN A 1 113 ? -7.879 -13.177 -11.170 1.00 82.12 113 ASN A CA 1
ATOM 920 C C . ASN A 1 113 ? -7.697 -11.714 -11.593 1.00 82.12 113 ASN A C 1
ATOM 922 O O . ASN A 1 113 ? -6.910 -11.427 -12.496 1.00 82.12 113 ASN A O 1
ATOM 926 N N . PHE A 1 114 ? -8.375 -10.779 -10.922 1.00 85.94 114 PHE A N 1
ATOM 927 C CA . PHE A 1 114 ? -8.162 -9.353 -11.157 1.00 85.94 114 PHE A CA 1
ATOM 928 C C . PHE A 1 114 ? -6.741 -8.919 -10.796 1.00 85.94 114 PHE A C 1
ATOM 930 O O . PHE A 1 114 ? -6.108 -8.207 -11.574 1.00 85.94 114 PHE A O 1
ATOM 937 N N . LEU A 1 115 ? -6.229 -9.358 -9.640 1.00 84.00 115 LEU A N 1
ATOM 938 C CA . LEU A 1 115 ? -4.873 -9.038 -9.200 1.00 84.00 115 LEU A CA 1
ATOM 939 C C . LEU A 1 115 ? -3.836 -9.543 -10.207 1.00 84.00 115 LEU A C 1
ATOM 941 O O . LEU A 1 115 ? -2.958 -8.782 -10.600 1.00 84.00 115 LEU A O 1
ATOM 945 N N . LEU A 1 116 ? -3.980 -10.784 -10.682 1.00 83.94 116 LEU A N 1
ATOM 946 C CA . LEU A 1 116 ? -3.133 -11.350 -11.730 1.00 83.94 116 LEU A CA 1
ATOM 947 C C . LEU A 1 116 ? -3.206 -10.513 -13.012 1.00 83.94 116 LEU A C 1
ATOM 949 O O . LEU A 1 116 ? -2.167 -10.116 -13.529 1.00 83.94 116 LEU A O 1
ATOM 953 N N . GLY A 1 117 ? -4.407 -10.166 -13.485 1.00 83.88 117 GLY A N 1
ATOM 954 C CA . GLY A 1 117 ? -4.577 -9.318 -14.670 1.00 83.88 117 GLY A CA 1
ATOM 955 C C . GLY A 1 117 ? -3.943 -7.928 -14.522 1.00 83.88 117 GLY A C 1
ATOM 956 O O . GLY A 1 117 ? -3.281 -7.439 -15.442 1.00 83.88 117 GLY A O 1
ATOM 957 N N . PHE A 1 118 ? -4.086 -7.302 -13.353 1.00 84.19 118 PHE A N 1
ATOM 958 C CA . PHE A 1 118 ? -3.471 -6.014 -13.033 1.00 84.19 118 PHE A CA 1
ATOM 959 C C . PHE A 1 118 ? -1.940 -6.104 -13.010 1.00 84.19 118 PHE A C 1
ATOM 961 O O . PHE A 1 118 ? -1.267 -5.308 -13.669 1.00 84.19 118 PHE A O 1
ATOM 968 N N . THR A 1 119 ? -1.383 -7.108 -12.328 1.00 83.38 119 THR A N 1
ATOM 969 C CA . THR A 1 119 ? 0.063 -7.354 -12.283 1.00 83.38 119 THR A CA 1
ATOM 970 C C . THR A 1 119 ? 0.624 -7.642 -13.673 1.00 83.38 119 THR A C 1
ATOM 972 O O . THR A 1 119 ? 1.649 -7.067 -14.035 1.00 83.38 119 THR A O 1
ATOM 975 N N . THR A 1 120 ? -0.053 -8.451 -14.494 1.00 85.06 120 THR A N 1
ATOM 976 C CA . THR A 1 120 ? 0.347 -8.697 -15.888 1.00 85.06 120 THR A CA 1
ATOM 977 C C . THR A 1 120 ? 0.325 -7.411 -16.711 1.00 85.06 120 THR A C 1
ATOM 979 O O . THR A 1 120 ? 1.258 -7.158 -17.467 1.00 85.06 120 THR A O 1
ATOM 982 N N . THR A 1 121 ? -0.684 -6.555 -16.532 1.00 86.50 121 THR A N 1
ATOM 983 C CA . THR A 1 121 ? -0.770 -5.266 -17.238 1.00 86.50 121 THR A CA 1
ATOM 984 C C . THR A 1 121 ? 0.398 -4.347 -16.873 1.00 86.50 121 THR A C 1
ATOM 986 O O . THR A 1 121 ? 1.032 -3.778 -17.762 1.00 86.50 121 THR A O 1
ATOM 989 N N . ILE A 1 122 ? 0.738 -4.240 -15.584 1.00 84.25 122 ILE A N 1
ATOM 990 C CA . ILE A 1 122 ? 1.906 -3.470 -15.128 1.00 84.25 122 ILE A CA 1
ATOM 991 C C . ILE A 1 122 ? 3.208 -4.083 -15.650 1.00 84.25 122 ILE A C 1
ATOM 993 O O . ILE A 1 122 ? 4.086 -3.341 -16.079 1.00 84.25 122 ILE A O 1
ATOM 997 N N . ALA A 1 123 ? 3.340 -5.411 -15.659 1.00 82.75 123 ALA A N 1
ATOM 998 C CA . ALA A 1 123 ? 4.529 -6.091 -16.172 1.00 82.75 123 ALA A CA 1
ATOM 999 C C . ALA A 1 123 ? 4.731 -5.842 -17.677 1.00 82.75 123 ALA A C 1
ATOM 1001 O O . ALA A 1 123 ? 5.841 -5.537 -18.113 1.00 82.75 123 ALA A O 1
ATOM 1002 N N . VAL A 1 124 ? 3.655 -5.886 -18.469 1.00 85.81 124 VAL A N 1
ATOM 1003 C CA . VAL A 1 124 ? 3.691 -5.523 -19.894 1.00 85.81 124 VAL A CA 1
ATOM 1004 C C . VAL A 1 124 ? 4.063 -4.049 -20.063 1.00 85.81 124 VAL A C 1
ATOM 1006 O O . VAL A 1 124 ? 4.946 -3.732 -20.859 1.00 85.81 124 VAL A O 1
ATOM 1009 N N . ALA A 1 125 ? 3.464 -3.144 -19.284 1.00 85.69 125 ALA A N 1
ATOM 1010 C CA . ALA A 1 125 ? 3.822 -1.727 -19.309 1.00 85.69 125 ALA A CA 1
ATOM 1011 C C . ALA A 1 125 ? 5.298 -1.497 -18.932 1.00 85.69 125 ALA A C 1
ATOM 1013 O O . ALA A 1 125 ? 5.975 -0.697 -19.572 1.00 85.69 125 ALA A O 1
ATOM 1014 N N . TYR A 1 126 ? 5.828 -2.238 -17.958 1.00 85.25 126 TYR A N 1
ATOM 1015 C CA . TYR A 1 126 ? 7.241 -2.204 -17.584 1.00 85.25 126 TYR A CA 1
ATOM 1016 C C . TYR A 1 126 ? 8.147 -2.655 -18.727 1.00 85.25 126 TYR A C 1
ATOM 1018 O O . TYR A 1 126 ? 9.182 -2.039 -18.961 1.00 85.25 126 TYR A O 1
ATOM 1026 N N . GLN A 1 127 ? 7.755 -3.676 -19.485 1.00 83.06 127 GLN A N 1
ATOM 1027 C CA . GLN A 1 127 ? 8.537 -4.121 -20.634 1.00 83.06 127 GLN A CA 1
ATOM 1028 C C . GLN A 1 127 ? 8.536 -3.097 -21.779 1.00 83.06 127 GLN A C 1
ATOM 1030 O O . GLN A 1 127 ? 9.546 -2.940 -22.462 1.00 83.06 127 GLN A O 1
ATOM 1035 N N . LEU A 1 128 ? 7.429 -2.377 -21.976 1.00 83.88 128 LEU A N 1
ATOM 1036 C CA . LEU A 1 128 ? 7.305 -1.360 -23.024 1.00 83.88 128 LEU A CA 1
ATOM 1037 C C . LEU A 1 128 ? 7.991 -0.036 -22.654 1.00 83.88 128 LEU A C 1
ATOM 1039 O O . LEU A 1 128 ? 8.655 0.568 -23.492 1.00 83.88 128 LEU A O 1
ATOM 1043 N N . PHE A 1 129 ? 7.849 0.412 -21.405 1.00 83.56 129 PHE A N 1
ATOM 1044 C CA . PHE A 1 129 ? 8.265 1.747 -20.958 1.00 83.56 129 PHE A CA 1
ATOM 1045 C C . PHE A 1 129 ? 9.437 1.742 -19.971 1.00 83.56 129 PHE A C 1
ATOM 1047 O O . PHE A 1 129 ? 9.927 2.809 -19.607 1.00 83.56 129 PHE A O 1
ATOM 1054 N N . GLY A 1 130 ? 9.943 0.576 -19.564 1.00 79.00 130 GLY A N 1
ATOM 1055 C CA . GLY A 1 130 ? 11.009 0.442 -18.564 1.00 79.00 130 GLY A CA 1
ATOM 1056 C C . GLY A 1 130 ? 12.379 0.965 -18.999 1.00 79.00 130 GLY A C 1
ATOM 1057 O O . GLY A 1 130 ? 13.292 1.049 -18.179 1.00 79.00 130 GLY A O 1
ATOM 1058 N N . TYR A 1 131 ? 12.534 1.353 -20.269 1.00 80.19 131 TYR A N 1
ATOM 1059 C CA . TYR A 1 131 ? 13.693 2.123 -20.725 1.00 80.19 131 TYR A CA 1
ATOM 1060 C C . TYR A 1 131 ? 13.665 3.573 -20.213 1.00 80.19 131 TYR A C 1
ATOM 1062 O O . TYR A 1 131 ? 14.712 4.189 -20.015 1.00 80.19 131 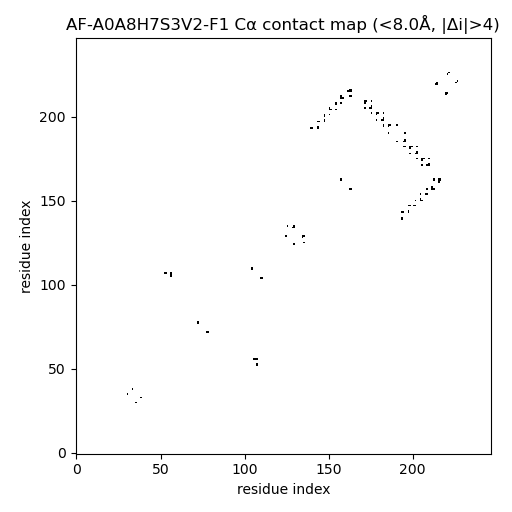TYR A O 1
ATOM 1070 N N . HIS A 1 132 ? 12.476 4.127 -19.971 1.00 82.56 132 HIS A N 1
ATOM 1071 C CA . HIS A 1 132 ? 12.317 5.499 -19.520 1.00 82.56 132 HIS A CA 1
ATOM 1072 C C . HIS A 1 132 ? 12.418 5.609 -17.994 1.00 82.56 132 HIS A C 1
ATOM 1074 O O . HIS A 1 132 ? 11.615 5.037 -17.257 1.00 82.56 132 HIS A O 1
ATOM 1080 N N . ALA A 1 133 ? 13.370 6.415 -17.515 1.00 82.69 133 ALA A N 1
ATOM 1081 C CA . ALA A 1 133 ? 13.605 6.619 -16.083 1.00 82.69 133 ALA A CA 1
ATOM 1082 C C . ALA A 1 133 ? 12.375 7.174 -15.338 1.00 82.69 133 ALA A C 1
ATOM 1084 O O . ALA A 1 133 ? 12.044 6.689 -14.259 1.00 82.69 133 ALA A O 1
ATOM 1085 N N . TRP A 1 134 ? 11.644 8.117 -15.949 1.00 86.25 134 TRP A N 1
ATOM 1086 C CA . TRP A 1 134 ? 10.461 8.735 -15.337 1.00 86.25 134 TRP A CA 1
ATOM 1087 C C . TRP A 1 134 ? 9.352 7.718 -15.021 1.00 86.25 134 TRP A C 1
ATOM 1089 O O . TRP A 1 134 ? 8.645 7.863 -14.023 1.00 86.25 134 TRP A O 1
ATOM 1099 N N . PHE A 1 135 ? 9.209 6.671 -15.842 1.00 85.88 135 PHE A N 1
ATOM 1100 C CA . PHE A 1 135 ? 8.197 5.633 -15.648 1.00 85.88 135 PHE A CA 1
ATOM 1101 C C . PHE A 1 135 ? 8.512 4.794 -14.405 1.00 85.88 135 PHE A C 1
ATOM 1103 O O . PHE A 1 135 ? 7.655 4.595 -13.544 1.00 85.88 135 PHE A O 1
ATOM 1110 N N . ILE A 1 136 ? 9.771 4.366 -14.277 1.00 84.19 136 ILE A N 1
ATOM 1111 C CA . ILE A 1 136 ? 10.259 3.587 -13.134 1.00 84.19 136 ILE A CA 1
ATOM 1112 C C . ILE A 1 136 ? 10.160 4.397 -11.840 1.00 84.19 136 ILE A C 1
ATOM 1114 O O . ILE A 1 136 ? 9.699 3.883 -10.822 1.00 84.19 136 ILE A O 1
ATOM 1118 N N . GLU A 1 137 ? 10.548 5.670 -11.882 1.00 85.62 137 GLU A N 1
ATOM 1119 C CA . GLU A 1 137 ? 10.478 6.557 -10.723 1.00 85.62 137 GLU A CA 1
ATOM 1120 C C . GLU A 1 137 ? 9.037 6.801 -10.269 1.00 85.62 137 GLU A C 1
ATOM 1122 O O . GLU A 1 137 ? 8.760 6.751 -9.073 1.00 85.62 137 GLU A O 1
ATOM 1127 N N . THR A 1 138 ? 8.111 7.009 -11.207 1.00 87.56 138 THR A N 1
ATOM 1128 C CA . THR A 1 138 ? 6.691 7.216 -10.891 1.00 87.56 138 THR A CA 1
ATOM 1129 C C . THR A 1 138 ? 6.067 5.960 -10.286 1.00 87.56 138 THR A C 1
ATOM 1131 O O . THR A 1 138 ? 5.339 6.058 -9.299 1.00 87.56 138 THR A O 1
ATOM 1134 N N . LEU A 1 139 ? 6.381 4.775 -10.824 1.00 86.81 139 LEU A N 1
ATOM 1135 C CA . LEU A 1 139 ? 5.943 3.505 -10.238 1.00 86.81 139 LEU A CA 1
ATOM 1136 C C . LEU A 1 139 ? 6.479 3.315 -8.814 1.00 86.81 139 LEU A C 1
ATOM 1138 O O . LEU A 1 139 ? 5.728 2.886 -7.939 1.00 86.81 139 LEU A O 1
ATOM 1142 N N . GLY A 1 140 ? 7.744 3.667 -8.569 1.00 85.25 140 GLY A N 1
ATOM 1143 C CA . GLY A 1 140 ? 8.356 3.619 -7.240 1.00 85.25 140 GLY A CA 1
ATOM 1144 C C . GLY A 1 140 ? 7.652 4.534 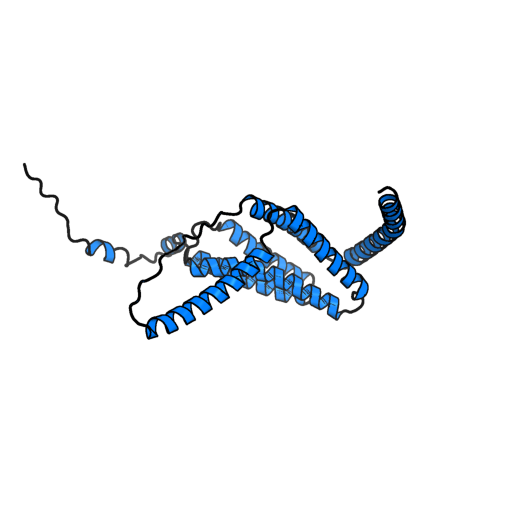-6.237 1.00 85.25 140 GLY A C 1
ATOM 1145 O O . GLY A 1 140 ? 7.229 4.072 -5.176 1.00 85.25 140 GLY A O 1
ATOM 1146 N N . VAL A 1 141 ? 7.446 5.806 -6.597 1.00 86.31 141 VAL A N 1
ATOM 1147 C CA . VAL A 1 141 ? 6.725 6.782 -5.760 1.00 86.31 141 VAL A CA 1
ATOM 1148 C C . VAL A 1 141 ? 5.290 6.336 -5.494 1.00 86.31 141 VAL A C 1
ATOM 1150 O O . VAL A 1 141 ? 4.835 6.418 -4.356 1.00 86.31 141 VAL A O 1
ATOM 1153 N N . LEU A 1 142 ? 4.578 5.842 -6.510 1.00 90.12 142 LEU A N 1
ATOM 1154 C CA . LEU A 1 142 ? 3.198 5.388 -6.357 1.00 90.12 142 LEU A CA 1
ATOM 1155 C C . LEU A 1 142 ? 3.110 4.167 -5.435 1.00 90.12 142 LEU A C 1
ATOM 1157 O O . LEU A 1 142 ? 2.285 4.148 -4.525 1.00 90.12 142 LEU A O 1
ATOM 1161 N N . SER A 1 143 ? 3.977 3.172 -5.633 1.00 86.25 143 SER A N 1
ATOM 1162 C CA . SER A 1 143 ? 4.009 1.957 -4.814 1.00 86.25 143 SER A CA 1
ATOM 1163 C C . SER A 1 143 ? 4.292 2.275 -3.345 1.00 86.25 143 SER A C 1
ATOM 1165 O O . SER A 1 143 ? 3.542 1.861 -2.461 1.00 86.25 143 SER A O 1
ATOM 1167 N N . LEU A 1 144 ? 5.345 3.049 -3.079 1.00 84.31 144 LEU A N 1
ATOM 1168 C CA . LEU A 1 144 ? 5.725 3.468 -1.729 1.00 84.31 144 LEU A CA 1
ATOM 1169 C C . LEU A 1 144 ? 4.664 4.399 -1.106 1.00 84.31 144 LEU A C 1
ATOM 1171 O O . LEU A 1 144 ? 4.341 4.299 0.078 1.00 84.31 144 LEU A O 1
ATOM 1175 N N . GLY A 1 145 ? 4.046 5.268 -1.908 1.00 86.75 145 GLY A N 1
ATOM 1176 C CA . GLY A 1 145 ? 2.940 6.129 -1.483 1.00 86.75 145 GLY A CA 1
ATOM 1177 C C . GLY A 1 145 ? 1.702 5.345 -1.036 1.00 86.75 145 GLY A C 1
ATOM 1178 O O . GLY A 1 145 ? 1.083 5.679 -0.024 1.00 86.75 145 GLY A O 1
ATOM 1179 N N . ILE A 1 146 ? 1.360 4.263 -1.740 1.00 85.75 146 ILE A N 1
ATOM 1180 C CA . ILE A 1 146 ? 0.273 3.362 -1.332 1.00 85.75 146 ILE A CA 1
ATOM 1181 C C . ILE A 1 146 ? 0.628 2.674 -0.010 1.00 85.75 146 ILE A C 1
ATOM 1183 O O . ILE A 1 146 ? -0.200 2.646 0.898 1.00 85.75 146 ILE A O 1
ATOM 1187 N N . GLU A 1 147 ? 1.861 2.183 0.134 1.00 85.19 147 GLU A N 1
ATOM 1188 C CA . GLU A 1 147 ? 2.336 1.542 1.368 1.00 85.19 147 GLU A CA 1
ATOM 1189 C C . GLU A 1 147 ? 2.262 2.500 2.569 1.00 85.19 147 GLU A C 1
ATOM 1191 O O . GLU A 1 147 ? 1.737 2.136 3.618 1.00 85.19 147 GLU A O 1
ATOM 1196 N N . SER A 1 148 ? 2.698 3.755 2.413 1.00 84.88 148 SER A N 1
ATOM 1197 C CA . SER A 1 148 ? 2.625 4.765 3.484 1.00 84.88 148 SER A CA 1
ATOM 1198 C C . SER A 1 148 ? 1.207 5.208 3.847 1.00 84.88 148 SER A C 1
ATOM 1200 O O . SER A 1 148 ? 0.984 5.740 4.932 1.00 84.88 148 SER A O 1
ATOM 1202 N N . THR A 1 149 ? 0.225 4.946 2.984 1.00 82.56 149 THR A N 1
ATOM 1203 C CA . THR A 1 149 ? -1.188 5.252 3.241 1.00 82.56 149 THR A CA 1
ATOM 1204 C C . THR A 1 149 ? -1.871 4.173 4.091 1.00 82.56 149 THR A C 1
ATOM 1206 O O . THR A 1 149 ? -2.888 4.453 4.728 1.00 82.56 149 THR A O 1
ATOM 1209 N N . LEU A 1 150 ? -1.327 2.951 4.161 1.00 83.00 150 LEU A N 1
ATOM 1210 C CA . LEU A 1 150 ? -1.945 1.818 4.869 1.00 83.00 150 LEU A CA 1
ATOM 1211 C C . LEU A 1 150 ? -2.263 2.075 6.358 1.00 83.00 150 LEU A C 1
ATOM 1213 O O . LEU A 1 150 ? -3.323 1.627 6.800 1.00 83.00 150 LEU A O 1
ATOM 1217 N N . PRO A 1 151 ? -1.444 2.808 7.141 1.00 79.69 151 PRO A N 1
ATOM 1218 C CA . PRO A 1 151 ? -1.753 3.085 8.548 1.00 79.69 151 PRO A CA 1
ATOM 1219 C C . PRO A 1 151 ? -2.793 4.206 8.746 1.00 79.69 151 PRO A C 1
ATOM 1221 O O . PRO A 1 151 ? -3.374 4.338 9.829 1.00 79.69 151 PRO A O 1
ATOM 1224 N N . LEU A 1 152 ? -3.080 5.017 7.719 1.00 78.62 152 LEU A N 1
ATOM 1225 C CA . LEU A 1 152 ? -3.967 6.183 7.841 1.00 78.62 152 LEU A CA 1
ATOM 1226 C C . LEU A 1 152 ? -5.406 5.832 8.252 1.00 78.62 152 LEU A C 1
ATOM 1228 O O . LEU A 1 152 ? -5.927 6.487 9.160 1.00 78.62 152 LEU A O 1
ATOM 1232 N N . PRO A 1 153 ? -6.073 4.813 7.673 1.00 79.06 153 PRO A N 1
ATOM 1233 C CA . PRO A 1 153 ? -7.406 4.413 8.115 1.00 79.06 153 PRO A CA 1
ATOM 1234 C C . PRO A 1 153 ? -7.444 4.035 9.600 1.00 79.06 153 PRO A C 1
ATOM 1236 O O . PRO A 1 153 ? -8.404 4.377 10.299 1.00 79.06 153 PRO A O 1
ATOM 1239 N N . GLN A 1 154 ? -6.386 3.385 10.095 1.00 77.25 154 GLN A N 1
ATOM 1240 C CA . GLN A 1 154 ? -6.265 3.016 11.503 1.00 77.25 154 GLN A CA 1
ATOM 1241 C C . GLN A 1 154 ? -6.111 4.260 12.387 1.00 77.25 154 GLN A C 1
ATOM 1243 O O . GLN A 1 154 ? -6.829 4.395 13.379 1.00 77.25 154 GLN A O 1
ATOM 1248 N N . CYS A 1 155 ? -5.258 5.207 11.989 1.00 76.69 155 CYS A N 1
ATOM 1249 C CA . CYS A 1 155 ? -5.092 6.498 12.663 1.00 76.69 155 CYS A CA 1
ATOM 1250 C C . CYS A 1 155 ? -6.423 7.269 12.763 1.00 76.69 155 CYS A C 1
ATOM 1252 O O . CYS A 1 155 ? -6.827 7.711 13.840 1.00 76.69 155 CYS A O 1
ATOM 1254 N N . VAL A 1 156 ? -7.177 7.355 11.662 1.00 77.56 156 VAL A N 1
ATOM 1255 C CA . VAL A 1 156 ? -8.480 8.042 11.635 1.00 77.56 156 VAL A CA 1
ATOM 1256 C C . VAL A 1 156 ? -9.513 7.340 12.524 1.00 77.56 156 VAL A C 1
ATOM 1258 O O . VAL A 1 156 ? -10.283 8.005 13.222 1.00 77.56 156 VAL A O 1
ATOM 1261 N N . SER A 1 157 ? -9.551 6.006 12.513 1.00 74.81 157 SER A N 1
ATOM 1262 C CA . SER A 1 157 ? -10.461 5.226 13.361 1.00 74.81 157 SER A CA 1
ATOM 1263 C C . SER A 1 157 ? -10.165 5.441 14.849 1.00 74.81 157 SER A C 1
ATOM 1265 O O . SER A 1 157 ? -11.091 5.692 15.626 1.00 74.81 157 SER A O 1
ATOM 1267 N N . ASN A 1 158 ? -8.884 5.434 15.231 1.00 73.75 158 ASN A N 1
ATOM 1268 C CA . ASN A 1 158 ? -8.438 5.705 16.598 1.00 73.75 158 ASN A CA 1
ATOM 1269 C C . ASN A 1 158 ? -8.856 7.108 17.062 1.00 73.75 158 ASN A C 1
ATOM 1271 O O . ASN A 1 158 ? -9.420 7.256 18.149 1.00 73.75 158 ASN A O 1
ATOM 1275 N N . PHE A 1 159 ? -8.671 8.126 16.215 1.00 72.12 159 PHE A N 1
ATOM 1276 C CA . PHE A 1 159 ? -9.062 9.500 16.534 1.00 72.12 159 PHE A CA 1
ATOM 1277 C C . PHE A 1 159 ? -10.575 9.649 16.754 1.00 72.12 159 PHE A C 1
ATOM 1279 O O . PHE A 1 159 ? -11.010 10.301 17.704 1.00 72.12 159 PHE A O 1
ATOM 1286 N N . LYS A 1 160 ? -11.394 9.005 15.912 1.00 70.62 160 LYS A N 1
ATOM 1287 C CA . LYS A 1 160 ? -12.861 9.063 16.022 1.00 70.62 160 LYS A CA 1
ATOM 1288 C C . LYS A 1 160 ? -13.398 8.336 17.250 1.00 70.62 160 LYS A C 1
ATOM 1290 O O . LYS A 1 160 ? -14.355 8.805 17.856 1.00 70.62 160 LYS A O 1
ATOM 1295 N N . ARG A 1 161 ? -12.813 7.191 17.606 1.00 67.81 161 ARG A N 1
ATOM 1296 C CA . ARG A 1 161 ? -13.297 6.358 18.717 1.00 67.81 161 ARG A CA 1
ATOM 1297 C C . ARG A 1 161 ? -12.859 6.871 20.091 1.00 67.81 161 ARG A C 1
ATOM 1299 O O . ARG A 1 161 ? -13.456 6.457 21.079 1.00 67.81 161 ARG A O 1
ATOM 1306 N N . ARG A 1 162 ? -11.836 7.742 20.171 1.00 64.31 162 ARG A N 1
ATOM 1307 C CA . ARG A 1 162 ? -11.223 8.241 21.427 1.00 64.31 162 ARG A CA 1
ATOM 1308 C C . ARG A 1 162 ? -10.908 7.133 22.446 1.00 64.31 162 ARG A C 1
ATOM 1310 O O . ARG A 1 162 ? -10.876 7.368 23.650 1.00 64.31 162 ARG A O 1
ATOM 1317 N N . SER A 1 163 ? -10.698 5.916 21.960 1.00 57.69 163 SER A N 1
ATOM 1318 C CA . SER A 1 163 ? -10.470 4.733 22.772 1.00 57.69 163 SER A CA 1
ATOM 1319 C C . SER A 1 163 ? -9.645 3.732 21.976 1.00 57.69 163 SER A C 1
ATOM 1321 O O . SER A 1 163 ? -9.933 3.469 20.808 1.00 57.69 163 SER A O 1
ATOM 1323 N N . THR A 1 164 ? -8.624 3.174 22.620 1.00 57.31 164 THR A N 1
ATOM 1324 C CA . THR A 1 164 ? -7.762 2.114 22.082 1.00 57.31 164 THR A CA 1
ATOM 1325 C C . THR A 1 164 ? -8.082 0.741 22.676 1.00 57.31 164 THR A C 1
ATOM 1327 O O . THR A 1 164 ? -7.248 -0.165 22.637 1.00 57.31 164 THR A O 1
ATOM 1330 N N . THR A 1 165 ? -9.288 0.550 23.230 1.00 49.28 165 THR A N 1
ATOM 1331 C CA . THR A 1 165 ? -9.705 -0.741 23.796 1.00 49.28 165 THR A CA 1
ATOM 1332 C C . THR A 1 165 ? -9.753 -1.806 22.694 1.00 49.28 165 THR A C 1
ATOM 1334 O O . THR A 1 165 ? -10.670 -1.827 21.878 1.00 49.28 165 THR A O 1
ATOM 1337 N N . GLY A 1 166 ? -8.733 -2.669 22.656 1.00 56.72 166 GLY A N 1
ATOM 1338 C CA . GLY A 1 166 ? -8.586 -3.755 21.679 1.00 56.72 166 GLY A CA 1
ATOM 1339 C C . GLY A 1 166 ? -7.341 -3.673 20.791 1.00 56.72 166 GLY A C 1
ATOM 1340 O O . GLY A 1 166 ? -7.070 -4.621 20.059 1.00 56.72 166 GLY A O 1
ATOM 1341 N N . PHE A 1 167 ? -6.556 -2.592 20.854 1.00 66.25 167 PHE A N 1
ATOM 1342 C CA . PHE A 1 167 ? -5.325 -2.476 20.070 1.00 66.25 167 PHE A CA 1
ATOM 1343 C C . PHE A 1 167 ? -4.105 -2.976 20.863 1.00 66.25 167 PHE A C 1
ATOM 1345 O O . PHE A 1 167 ? -3.841 -2.512 21.973 1.00 66.25 167 PHE A O 1
ATOM 1352 N N . SER A 1 168 ? -3.370 -3.949 20.311 1.00 79.50 168 SER A N 1
ATOM 1353 C CA . SER A 1 168 ? -2.197 -4.537 20.972 1.00 79.50 168 SER A CA 1
ATOM 1354 C C . SER A 1 168 ? -1.018 -3.563 20.953 1.00 79.50 168 SER A C 1
ATOM 1356 O O . SER A 1 168 ? -0.457 -3.272 19.898 1.00 79.50 168 SER A O 1
ATOM 1358 N N . ALA A 1 169 ? -0.607 -3.091 22.132 1.00 76.31 169 ALA A N 1
ATOM 1359 C CA . ALA A 1 169 ? 0.540 -2.191 22.276 1.00 76.31 169 ALA A CA 1
ATOM 1360 C C . ALA A 1 169 ? 1.849 -2.799 21.738 1.00 76.31 169 ALA A C 1
ATOM 1362 O O . ALA A 1 169 ? 2.703 -2.067 21.248 1.00 76.31 169 ALA A O 1
ATOM 1363 N N . ILE A 1 170 ? 1.985 -4.131 21.784 1.00 83.31 170 ILE A N 1
ATOM 1364 C CA . ILE A 1 170 ? 3.148 -4.849 21.245 1.00 83.31 170 ILE A CA 1
ATOM 1365 C C . ILE A 1 170 ? 3.220 -4.677 19.727 1.00 83.31 170 ILE A C 1
ATOM 1367 O O . ILE A 1 170 ? 4.274 -4.331 19.211 1.00 83.31 170 ILE A O 1
ATOM 1371 N N . VAL A 1 171 ? 2.096 -4.847 19.024 1.00 83.75 171 VAL A N 1
ATOM 1372 C CA . VAL A 1 171 ? 2.031 -4.703 17.558 1.00 83.75 171 VAL A CA 1
ATOM 1373 C C . VAL A 1 171 ? 2.456 -3.299 17.139 1.00 83.75 171 VAL A C 1
ATOM 1375 O O . VAL A 1 171 ? 3.271 -3.131 16.241 1.00 83.75 171 VAL A O 1
ATOM 1378 N N . MET A 1 172 ? 1.963 -2.295 17.854 1.00 82.94 172 MET A N 1
ATOM 1379 C CA . MET A 1 172 ? 2.294 -0.897 17.608 1.00 82.94 172 MET A CA 1
ATOM 1380 C C . MET A 1 172 ? 3.776 -0.582 17.861 1.00 82.94 172 MET A C 1
ATOM 1382 O O . MET A 1 172 ? 4.396 0.137 17.082 1.00 82.94 172 MET A O 1
ATOM 1386 N N . ALA A 1 173 ? 4.355 -1.138 18.930 1.00 83.88 173 ALA A N 1
ATOM 1387 C CA . ALA A 1 173 ? 5.781 -1.003 19.212 1.00 83.88 173 ALA A CA 1
ATOM 1388 C C . ALA A 1 173 ? 6.635 -1.688 18.135 1.00 83.88 173 ALA A C 1
ATOM 1390 O O . ALA A 1 173 ? 7.657 -1.143 17.727 1.00 83.88 173 ALA A O 1
ATOM 1391 N N . THR A 1 174 ? 6.202 -2.852 17.640 1.00 87.69 174 THR A N 1
ATOM 1392 C CA . THR A 1 174 ? 6.861 -3.553 16.533 1.00 87.69 174 THR A CA 1
ATOM 1393 C C . THR A 1 174 ? 6.816 -2.745 15.238 1.00 87.69 174 THR A C 1
ATOM 1395 O O . THR A 1 174 ? 7.829 -2.704 14.548 1.00 87.69 174 THR A O 1
ATOM 1398 N N . TRP A 1 175 ? 5.698 -2.088 14.917 1.00 88.56 175 TRP A N 1
ATOM 1399 C CA . TRP A 1 175 ? 5.589 -1.233 13.728 1.00 88.56 175 TRP A CA 1
ATOM 1400 C C . TRP A 1 175 ? 6.542 -0.041 13.797 1.00 88.56 175 TRP A C 1
ATOM 1402 O O . TRP A 1 175 ? 7.437 0.069 12.963 1.00 88.56 175 TRP A O 1
ATOM 1412 N N . PHE A 1 176 ? 6.470 0.739 14.879 1.00 89.38 176 PHE A N 1
ATOM 1413 C CA . PHE A 1 176 ? 7.362 1.881 15.087 1.00 89.38 176 PHE A CA 1
ATOM 1414 C C . PHE A 1 176 ? 8.846 1.488 15.029 1.00 89.38 176 PHE A C 1
ATOM 1416 O O . PHE A 1 176 ? 9.662 2.168 14.400 1.00 89.38 176 PHE A O 1
ATOM 1423 N N . LEU A 1 177 ? 9.211 0.381 15.685 1.00 89.75 177 LEU A N 1
ATOM 1424 C CA . LEU A 1 177 ? 10.586 -0.106 15.700 1.00 89.75 177 LEU A CA 1
ATOM 1425 C C . LEU A 1 177 ? 11.022 -0.598 14.311 1.00 89.75 177 LEU A C 1
ATOM 1427 O O . LEU A 1 177 ? 12.136 -0.303 13.882 1.00 89.75 177 LEU A O 1
ATOM 1431 N N . GLY A 1 178 ? 10.145 -1.310 13.602 1.00 89.50 178 GLY A N 1
ATOM 1432 C CA . GLY A 1 178 ? 10.379 -1.784 12.240 1.00 89.50 178 GLY A CA 1
ATOM 1433 C C . GLY A 1 178 ? 10.615 -0.637 11.258 1.00 89.50 178 GLY A C 1
ATOM 1434 O O . GLY A 1 178 ? 11.620 -0.651 10.548 1.00 89.50 178 GLY A O 1
ATOM 1435 N N . ASP A 1 179 ? 9.760 0.385 11.274 1.00 90.19 179 ASP A N 1
ATOM 1436 C CA . ASP A 1 179 ? 9.876 1.561 10.404 1.00 90.19 179 ASP A CA 1
ATOM 1437 C C . ASP A 1 179 ? 11.107 2.408 10.737 1.00 90.19 179 ASP A C 1
ATOM 1439 O O . ASP A 1 179 ? 11.797 2.889 9.834 1.00 90.19 179 ASP A O 1
ATOM 1443 N N . SER A 1 180 ? 11.460 2.509 12.022 1.00 91.88 180 SER A N 1
ATOM 1444 C CA . SER A 1 180 ? 12.704 3.151 12.460 1.00 91.88 180 SER A CA 1
ATOM 1445 C C . SER A 1 180 ? 13.936 2.435 11.898 1.00 91.88 180 SER A C 1
ATOM 1447 O O . SER A 1 180 ? 14.819 3.074 11.320 1.00 91.88 180 SER A O 1
ATOM 1449 N N . PHE A 1 181 ? 13.996 1.103 12.020 1.00 91.19 181 PHE A N 1
ATOM 1450 C CA . PHE A 1 181 ? 15.101 0.309 11.477 1.00 91.19 181 PHE A CA 1
ATOM 1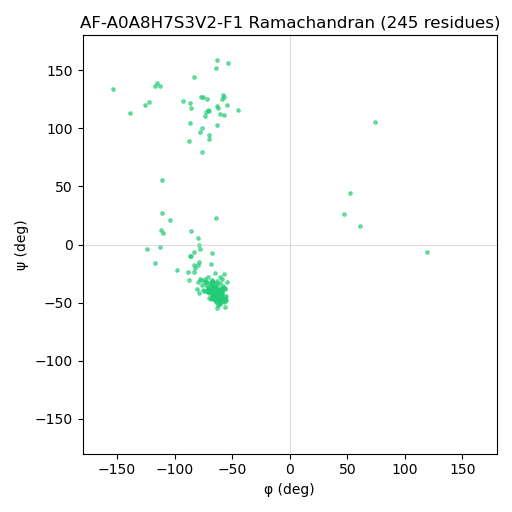451 C C . PHE A 1 181 ? 15.146 0.339 9.947 1.00 91.19 181 PHE A C 1
ATOM 1453 O O . PHE A 1 181 ? 16.231 0.430 9.373 1.00 91.19 181 PHE A O 1
ATOM 1460 N N . LYS A 1 182 ? 13.990 0.309 9.280 1.00 87.94 182 LYS A N 1
ATOM 1461 C CA . LYS A 1 182 ? 13.879 0.388 7.819 1.00 87.94 182 LYS A CA 1
ATOM 1462 C C . LYS A 1 182 ? 14.387 1.733 7.294 1.00 87.94 182 LYS A C 1
ATOM 1464 O O . LYS A 1 182 ? 15.193 1.758 6.365 1.00 87.94 182 LYS A O 1
ATOM 1469 N N . LEU A 1 183 ? 14.002 2.842 7.928 1.00 91.19 183 LEU A N 1
ATOM 1470 C CA . LEU A 1 183 ? 14.504 4.172 7.578 1.00 91.19 183 LEU A CA 1
ATOM 1471 C C . LEU A 1 183 ? 16.017 4.286 7.812 1.00 91.19 183 LEU A C 1
ATOM 1473 O O . LEU A 1 183 ? 16.736 4.792 6.950 1.00 91.19 183 LEU A O 1
ATOM 1477 N N . PHE A 1 184 ? 16.514 3.773 8.940 1.00 91.69 184 PHE A N 1
ATOM 1478 C CA . PHE A 1 184 ? 17.948 3.735 9.224 1.00 91.69 184 PHE A CA 1
ATOM 1479 C C . PHE A 1 184 ? 18.723 2.940 8.163 1.00 91.69 184 PHE A C 1
ATOM 1481 O O . PHE A 1 184 ? 19.748 3.409 7.667 1.00 91.69 184 PHE A O 1
ATOM 1488 N N . TYR A 1 185 ? 18.203 1.778 7.759 1.00 89.06 185 TYR A N 1
ATOM 1489 C CA . TYR A 1 185 ? 18.784 0.957 6.699 1.00 89.06 185 TYR A CA 1
ATOM 1490 C C . TYR A 1 185 ? 18.873 1.714 5.365 1.00 89.06 185 TYR A C 1
ATOM 1492 O O . TYR A 1 185 ? 19.923 1.699 4.727 1.00 89.06 185 TYR A O 1
ATOM 1500 N N . PHE A 1 186 ? 17.829 2.449 4.969 1.00 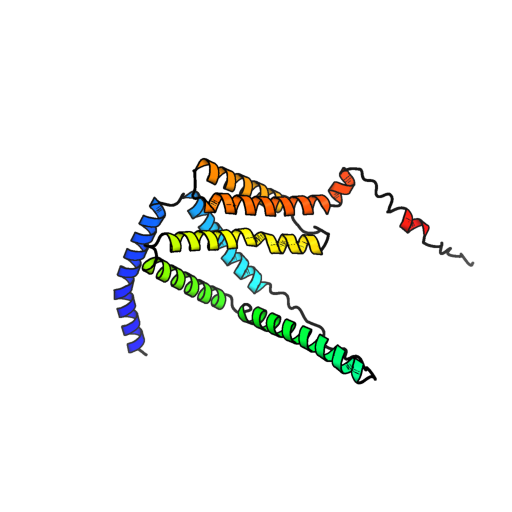88.38 186 PHE A N 1
ATOM 1501 C CA . PHE A 1 186 ? 17.851 3.244 3.733 1.00 88.38 186 PHE A CA 1
ATOM 1502 C C . PHE A 1 186 ? 18.863 4.389 3.758 1.00 88.38 186 PHE A C 1
ATOM 1504 O O . PHE A 1 186 ? 19.506 4.669 2.743 1.00 88.38 186 PHE A O 1
ATOM 1511 N N . ILE A 1 187 ? 19.034 5.035 4.914 1.00 88.56 187 ILE A N 1
ATOM 1512 C CA . ILE A 1 187 ? 20.039 6.088 5.095 1.00 88.56 187 ILE A CA 1
ATOM 1513 C C . ILE A 1 187 ? 21.450 5.495 5.005 1.00 88.56 187 ILE A C 1
ATOM 1515 O O . ILE A 1 187 ? 22.313 6.060 4.328 1.00 88.56 187 ILE A O 1
ATOM 1519 N N . PHE A 1 188 ? 21.682 4.349 5.649 1.00 89.12 188 PHE A N 1
ATOM 1520 C CA . PHE A 1 188 ? 22.983 3.685 5.666 1.00 89.12 188 PHE A CA 1
ATOM 1521 C C . PHE A 1 188 ? 23.393 3.174 4.278 1.00 89.12 188 PHE A C 1
ATOM 1523 O O . PHE A 1 188 ? 24.502 3.447 3.822 1.00 89.12 188 PHE A O 1
ATOM 1530 N N . THR A 1 189 ? 22.478 2.514 3.568 1.00 85.62 189 THR A N 1
ATOM 1531 C CA . THR A 1 189 ? 22.719 1.936 2.234 1.00 85.62 189 THR A CA 1
ATOM 1532 C C . THR A 1 189 ? 22.670 2.983 1.108 1.00 85.62 189 THR A C 1
ATOM 1534 O O . THR A 1 189 ? 22.900 2.656 -0.053 1.00 85.62 189 THR A O 1
ATOM 1537 N N . ARG A 1 190 ? 22.412 4.264 1.428 1.00 84.38 190 ARG A N 1
ATOM 1538 C CA . ARG A 1 190 ? 22.282 5.372 0.457 1.00 84.38 190 ARG A CA 1
ATOM 1539 C C . ARG A 1 190 ? 21.277 5.052 -0.659 1.00 84.38 190 ARG A C 1
ATOM 1541 O O . ARG A 1 190 ? 21.535 5.301 -1.837 1.00 84.38 190 ARG A O 1
ATOM 1548 N N . SER A 1 191 ? 20.132 4.489 -0.280 1.00 82.06 191 SER A N 1
ATOM 1549 C CA . SER A 1 191 ? 19.061 4.120 -1.208 1.00 82.06 191 SER A CA 1
ATOM 1550 C C . SER A 1 191 ? 18.467 5.350 -1.925 1.00 82.06 191 SER A C 1
ATOM 1552 O O . SER A 1 191 ? 18.594 6.474 -1.428 1.00 82.06 191 SER A O 1
ATOM 1554 N N . PRO A 1 192 ? 17.803 5.169 -3.087 1.00 84.19 192 PRO A N 1
ATOM 1555 C CA . PRO A 1 192 ? 17.205 6.263 -3.847 1.00 84.19 192 PRO A CA 1
ATOM 1556 C C . PRO A 1 192 ? 16.265 7.132 -3.019 1.00 84.19 192 PRO A C 1
ATOM 1558 O O . PRO A 1 192 ? 15.654 6.684 -2.046 1.00 84.19 192 PRO A O 1
ATOM 1561 N N . VAL A 1 193 ? 16.088 8.373 -3.472 1.00 85.06 193 VAL A N 1
ATOM 1562 C CA . VAL A 1 193 ? 15.479 9.411 -2.643 1.00 85.06 193 VAL A CA 1
ATOM 1563 C C . VAL A 1 193 ? 14.047 9.114 -2.179 1.00 85.06 193 VAL A C 1
ATOM 1565 O O . VAL A 1 193 ? 13.605 9.510 -1.104 1.00 85.06 193 VAL A O 1
ATOM 1568 N N . GLN A 1 194 ? 13.334 8.335 -2.980 1.00 88.88 194 GLN A N 1
ATOM 1569 C CA . GLN A 1 194 ? 11.950 7.935 -2.756 1.00 88.88 194 GLN A CA 1
ATOM 1570 C C . GLN A 1 194 ? 11.788 7.085 -1.484 1.00 88.88 194 GLN A C 1
ATOM 1572 O O . GLN A 1 194 ? 10.795 7.226 -0.770 1.00 88.88 194 GLN A O 1
ATOM 1577 N N . PHE A 1 195 ? 12.788 6.257 -1.160 1.00 85.88 195 PHE A N 1
ATOM 1578 C CA . PHE A 1 195 ? 12.752 5.367 0.000 1.00 85.88 195 PHE A CA 1
ATOM 1579 C C . PHE A 1 195 ? 12.904 6.129 1.318 1.00 85.88 195 PHE A C 1
ATOM 1581 O O . PHE A 1 195 ? 12.184 5.830 2.271 1.00 85.88 195 PHE A O 1
ATOM 1588 N N . TYR A 1 196 ? 13.777 7.145 1.378 1.00 88.50 196 TYR A N 1
ATOM 1589 C CA . TYR A 1 196 ? 13.938 7.928 2.608 1.00 88.50 196 TYR A CA 1
ATOM 1590 C C . TYR A 1 196 ? 12.718 8.810 2.888 1.00 88.50 196 TYR A C 1
ATOM 1592 O O . TYR A 1 196 ? 12.280 8.875 4.034 1.00 88.50 196 TYR A O 1
ATOM 1600 N N . ILE A 1 197 ? 12.139 9.459 1.863 1.00 90.50 197 ILE A N 1
ATOM 1601 C CA . ILE A 1 197 ? 10.963 10.329 2.047 1.00 90.50 197 ILE A CA 1
ATOM 1602 C C . ILE A 1 197 ? 9.790 9.489 2.536 1.00 90.50 197 ILE A C 1
ATOM 1604 O O . ILE A 1 197 ? 9.157 9.828 3.533 1.00 90.50 197 ILE A O 1
ATOM 1608 N N . CYS A 1 198 ? 9.521 8.373 1.857 1.00 88.69 198 CYS A N 1
ATOM 1609 C CA . CYS A 1 198 ? 8.408 7.508 2.214 1.00 88.69 198 CYS A CA 1
ATOM 1610 C C . CYS A 1 198 ? 8.589 6.879 3.601 1.00 88.69 198 CYS A C 1
ATOM 1612 O O . CYS A 1 198 ? 7.653 6.899 4.398 1.00 88.69 198 CYS A O 1
ATOM 1614 N N . GLY A 1 199 ? 9.785 6.372 3.916 1.00 89.56 199 GLY A N 1
ATOM 1615 C CA . GLY A 1 199 ? 10.073 5.801 5.233 1.00 89.56 199 GLY A CA 1
ATOM 1616 C C . GLY A 1 199 ? 9.923 6.826 6.361 1.00 89.56 199 GLY A C 1
ATOM 1617 O O . GLY A 1 199 ? 9.384 6.507 7.416 1.00 89.56 199 GLY A O 1
ATOM 1618 N N . ALA A 1 200 ? 10.313 8.084 6.130 1.00 91.94 200 ALA A N 1
ATOM 1619 C CA . ALA A 1 200 ? 10.103 9.158 7.100 1.00 91.94 200 ALA A CA 1
ATOM 1620 C C . ALA A 1 200 ? 8.611 9.466 7.317 1.00 91.94 200 ALA A C 1
ATOM 1622 O O . ALA A 1 200 ? 8.183 9.673 8.455 1.00 91.94 200 ALA A O 1
ATOM 1623 N N . VAL A 1 201 ? 7.804 9.465 6.250 1.00 91.56 201 VAL A N 1
ATOM 1624 C CA . VAL A 1 201 ? 6.346 9.646 6.349 1.00 91.56 201 VAL A CA 1
ATOM 1625 C C . VAL A 1 201 ? 5.698 8.489 7.117 1.00 91.56 201 VAL A C 1
ATOM 1627 O O . VAL A 1 201 ? 4.905 8.750 8.019 1.00 91.56 201 VAL A O 1
ATOM 1630 N N . GLN A 1 202 ? 6.069 7.239 6.822 1.00 92.31 202 GLN A N 1
ATOM 1631 C CA . GLN A 1 202 ? 5.599 6.042 7.539 1.00 92.31 202 GLN A CA 1
ATOM 1632 C C . GLN A 1 202 ? 5.898 6.136 9.037 1.00 92.31 202 GLN A C 1
ATOM 1634 O O . GLN A 1 202 ? 4.973 6.147 9.850 1.00 92.31 202 GLN A O 1
ATOM 1639 N N . LEU A 1 203 ? 7.165 6.380 9.388 1.00 93.31 203 LEU A N 1
ATOM 1640 C CA . LEU A 1 203 ? 7.593 6.536 10.776 1.00 93.31 203 LEU A CA 1
ATOM 1641 C C . LEU A 1 203 ? 6.851 7.674 11.495 1.00 93.31 203 LEU A C 1
ATOM 1643 O O . LEU A 1 203 ? 6.531 7.568 12.681 1.00 93.31 203 LEU A O 1
ATOM 1647 N N . THR A 1 204 ? 6.549 8.764 10.786 1.00 92.38 204 THR A N 1
ATOM 1648 C CA . THR A 1 204 ? 5.779 9.884 11.342 1.00 92.38 204 THR A CA 1
ATOM 1649 C C . THR A 1 204 ? 4.345 9.462 11.664 1.00 92.38 204 THR A C 1
ATOM 1651 O O . THR A 1 204 ? 3.857 9.741 12.759 1.00 92.38 204 THR A O 1
ATOM 1654 N N . ILE A 1 205 ? 3.663 8.773 10.745 1.00 89.00 205 ILE A N 1
ATOM 1655 C CA . ILE A 1 205 ? 2.287 8.301 10.954 1.00 89.00 205 ILE A CA 1
ATOM 1656 C C . ILE A 1 205 ? 2.241 7.289 12.103 1.00 89.00 205 ILE A C 1
ATOM 1658 O O . ILE A 1 205 ? 1.381 7.398 12.981 1.00 89.00 205 ILE A O 1
ATOM 1662 N N . ASP A 1 206 ? 3.198 6.370 12.158 1.00 90.81 206 ASP A N 1
ATOM 1663 C CA . ASP A 1 206 ? 3.306 5.384 13.229 1.00 90.81 206 ASP A CA 1
ATOM 1664 C C . ASP A 1 206 ? 3.556 6.036 14.591 1.00 90.81 206 ASP A C 1
ATOM 1666 O O . ASP A 1 206 ? 2.895 5.700 15.578 1.00 90.81 206 ASP A O 1
ATOM 1670 N N . SER A 1 207 ? 4.418 7.053 14.645 1.00 88.38 207 SER A N 1
ATOM 1671 C CA . SER A 1 207 ? 4.641 7.858 15.853 1.00 88.38 207 SER A CA 1
ATOM 1672 C C . SER A 1 207 ? 3.359 8.550 16.328 1.00 88.38 207 SER A C 1
ATOM 1674 O O . SER A 1 207 ? 3.078 8.586 17.528 1.00 88.38 207 SER A O 1
ATOM 1676 N N . LEU A 1 208 ? 2.540 9.067 15.404 1.00 88.50 208 LEU A N 1
ATOM 1677 C CA . LEU A 1 208 ? 1.244 9.663 15.737 1.00 88.50 208 LEU A CA 1
ATOM 1678 C C . LEU A 1 208 ? 0.265 8.622 16.289 1.00 88.50 208 LEU A C 1
ATOM 1680 O O . LEU A 1 208 ? -0.456 8.919 17.243 1.00 88.50 208 LEU A O 1
ATOM 1684 N N . ILE A 1 209 ? 0.245 7.407 15.735 1.00 86.69 209 ILE A N 1
ATOM 1685 C CA . ILE A 1 209 ? -0.591 6.307 16.234 1.00 86.69 209 ILE A CA 1
ATOM 1686 C C . ILE A 1 209 ? -0.147 5.899 17.646 1.00 86.69 209 ILE A C 1
ATOM 1688 O O . ILE A 1 209 ? -0.996 5.780 18.533 1.00 86.69 209 ILE A O 1
ATOM 1692 N N . VAL A 1 210 ? 1.164 5.763 17.882 1.00 86.25 210 VAL A N 1
ATOM 1693 C CA . VAL A 1 210 ? 1.747 5.498 19.209 1.00 86.25 210 VAL A CA 1
ATOM 1694 C C . VAL A 1 210 ? 1.346 6.579 20.203 1.00 86.25 210 VAL A C 1
ATOM 1696 O O . VAL A 1 210 ? 0.834 6.272 21.281 1.00 86.25 210 VAL A O 1
ATOM 1699 N N . MET A 1 211 ? 1.512 7.847 19.832 1.00 83.56 211 MET A N 1
ATOM 1700 C CA . MET A 1 211 ? 1.152 8.982 20.675 1.00 83.56 211 MET A CA 1
ATOM 1701 C C . MET A 1 211 ? -0.342 8.975 21.024 1.00 83.56 211 MET A C 1
ATOM 1703 O O . MET A 1 211 ? -0.700 9.088 22.196 1.00 83.56 211 MET A O 1
ATOM 1707 N N . GLN A 1 212 ? -1.225 8.792 20.037 1.00 83.44 212 GLN A N 1
ATOM 1708 C CA . GLN A 1 212 ? -2.670 8.687 20.271 1.00 83.44 212 GLN A CA 1
ATOM 1709 C C . GLN A 1 212 ? -3.002 7.525 21.211 1.00 83.44 212 GLN A C 1
ATOM 1711 O O . GLN A 1 212 ? -3.816 7.675 22.122 1.00 83.44 212 GLN A O 1
ATOM 1716 N N . ALA A 1 213 ? -2.353 6.376 21.032 1.00 79.38 213 ALA A N 1
ATOM 1717 C CA . ALA A 1 213 ? -2.584 5.214 21.872 1.00 79.38 213 ALA A CA 1
ATOM 1718 C C . ALA A 1 213 ? -2.127 5.422 23.320 1.00 79.38 213 ALA A C 1
ATOM 1720 O O . ALA A 1 213 ? -2.827 4.986 24.234 1.00 79.38 213 ALA A O 1
ATOM 1721 N N . ILE A 1 214 ? -1.012 6.122 23.542 1.00 77.06 214 ILE A N 1
ATOM 1722 C CA . ILE A 1 214 ? -0.543 6.508 24.879 1.00 77.06 214 ILE A CA 1
ATOM 1723 C C . ILE A 1 214 ? -1.531 7.488 25.528 1.00 77.06 214 ILE A C 1
ATOM 1725 O O . ILE A 1 214 ? -1.943 7.268 26.666 1.00 77.06 214 ILE A O 1
ATOM 1729 N N . LEU A 1 215 ? -1.970 8.523 24.803 1.00 75.56 215 LEU A N 1
ATOM 1730 C CA . LEU A 1 215 ? -2.891 9.551 25.310 1.00 75.56 215 LEU A CA 1
ATOM 1731 C C . LEU A 1 215 ? -4.283 9.001 25.664 1.00 75.56 215 LEU A C 1
ATOM 1733 O O . LEU A 1 215 ? -4.898 9.434 26.644 1.00 75.56 215 LEU A O 1
ATOM 1737 N N . PHE A 1 216 ? -4.790 8.044 24.883 1.00 71.62 216 PHE A N 1
ATOM 1738 C CA . PHE A 1 216 ? -6.088 7.406 25.122 1.00 71.62 216 PHE A CA 1
ATOM 1739 C C . PHE A 1 216 ? -6.015 6.203 26.073 1.00 71.62 216 PHE A C 1
ATOM 1741 O O . PHE A 1 216 ? -7.055 5.728 26.530 1.00 71.62 216 PHE A O 1
ATOM 1748 N N . SER A 1 217 ? -4.819 5.724 26.425 1.00 68.06 217 SER A N 1
ATOM 1749 C CA . SER A 1 217 ? -4.661 4.627 27.377 1.00 68.06 217 SER A CA 1
ATOM 1750 C C . SER A 1 217 ? -4.947 5.092 28.807 1.00 68.06 217 SER A C 1
ATOM 1752 O O . SER A 1 217 ? -4.163 5.803 29.440 1.00 68.06 217 SER A O 1
ATOM 1754 N N . THR A 1 218 ? -6.054 4.615 29.376 1.00 59.19 218 THR A N 1
ATOM 1755 C CA . THR A 1 218 ? -6.432 4.843 30.782 1.00 59.19 218 THR A CA 1
ATOM 1756 C C . THR A 1 218 ? -5.356 4.354 31.760 1.00 59.19 218 THR A C 1
ATOM 1758 O O . THR A 1 218 ? -5.238 4.885 32.862 1.00 59.19 218 THR A O 1
ATOM 1761 N N . LYS A 1 219 ? -4.519 3.381 31.359 1.00 54.66 219 LYS A N 1
ATOM 1762 C CA . LYS A 1 219 ? -3.391 2.889 32.170 1.00 54.66 219 LYS A CA 1
ATOM 1763 C C . LYS A 1 219 ? -2.294 3.942 32.349 1.00 54.66 219 LYS A C 1
ATOM 1765 O O . LYS A 1 219 ? -1.726 4.021 33.432 1.00 54.66 219 LYS A O 1
ATOM 1770 N N . VAL A 1 220 ? -2.039 4.770 31.334 1.00 54.62 220 VAL A N 1
ATOM 1771 C CA . VAL A 1 220 ? -1.068 5.875 31.403 1.00 54.62 220 VAL A CA 1
ATOM 1772 C C . VAL A 1 220 ? -1.633 7.026 32.230 1.00 54.62 220 VAL A C 1
ATOM 1774 O O . VAL A 1 220 ? -0.929 7.550 33.083 1.00 54.62 220 VAL A O 1
ATOM 1777 N N . LYS A 1 221 ? -2.929 7.343 32.095 1.00 50.88 221 LYS A N 1
ATOM 1778 C CA . LYS A 1 221 ? -3.605 8.310 32.985 1.00 50.88 221 LYS A CA 1
ATOM 1779 C C . LYS A 1 221 ? -3.556 7.892 34.459 1.00 50.88 221 LYS A C 1
ATOM 1781 O O . LYS A 1 221 ? -3.353 8.737 35.322 1.00 50.88 221 LYS A O 1
ATOM 1786 N N . LYS A 1 222 ? -3.682 6.589 34.741 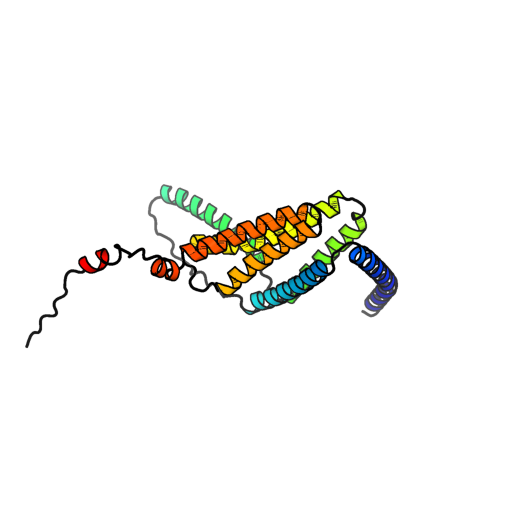1.00 54.06 222 LYS A N 1
ATOM 1787 C CA . LYS A 1 222 ? -3.582 6.030 36.099 1.00 54.06 222 LYS A CA 1
ATOM 1788 C C . LYS A 1 222 ? -2.138 5.993 36.632 1.00 54.06 222 LYS A C 1
ATOM 1790 O O . LYS A 1 222 ? -1.945 6.156 37.828 1.00 54.06 222 LYS A O 1
ATOM 1795 N N . GLN A 1 223 ? -1.139 5.802 35.764 1.00 53.56 223 GLN A N 1
ATOM 1796 C CA . GLN A 1 223 ? 0.293 5.822 36.115 1.00 53.56 223 GLN A CA 1
ATOM 1797 C C . GLN A 1 223 ? 0.876 7.239 36.256 1.00 53.56 223 GLN A C 1
ATOM 1799 O O . GLN A 1 223 ? 1.743 7.452 37.093 1.00 53.56 223 GLN A O 1
ATOM 1804 N N . LEU A 1 224 ? 0.386 8.216 35.488 1.00 52.97 224 LEU A N 1
ATOM 1805 C CA . LEU A 1 224 ? 0.834 9.615 35.536 1.00 52.97 224 LEU A CA 1
ATOM 1806 C C . LEU A 1 224 ? 0.235 10.421 36.700 1.00 52.97 224 LEU A C 1
ATOM 1808 O O . LEU A 1 224 ? 0.437 11.629 36.761 1.00 52.97 224 LEU A O 1
ATOM 1812 N N . GLY A 1 225 ? -0.513 9.791 37.611 1.00 48.97 225 GLY A N 1
ATOM 1813 C CA . GLY A 1 225 ? -1.007 10.454 38.820 1.00 48.97 225 GLY A CA 1
ATOM 1814 C C . GLY A 1 225 ? -1.923 11.655 38.566 1.00 48.97 225 GLY A C 1
ATOM 1815 O O . GLY A 1 225 ? -2.165 12.433 39.485 1.00 48.97 225 GLY A O 1
ATOM 1816 N N . VAL A 1 226 ? -2.468 11.814 37.352 1.00 53.44 226 VAL A N 1
ATOM 1817 C CA . VAL A 1 226 ? -3.541 12.780 37.100 1.00 53.44 226 VAL A CA 1
ATOM 1818 C C . VAL A 1 226 ? -4.807 12.163 37.670 1.00 53.44 226 VAL A C 1
ATOM 1820 O O . VAL A 1 226 ? -5.606 11.538 36.970 1.00 53.44 226 VAL A O 1
ATOM 1823 N N . SER A 1 227 ? -4.911 12.284 38.993 1.00 40.62 227 SER A N 1
ATOM 1824 C CA . SER A 1 227 ? -6.115 12.044 39.761 1.00 40.62 227 SER A CA 1
ATOM 1825 C C . SER A 1 227 ? -7.253 12.729 39.024 1.00 40.62 227 SER A C 1
ATOM 1827 O O . SER A 1 227 ? -7.240 13.944 38.804 1.00 40.62 227 SER A O 1
ATOM 1829 N N . SER A 1 228 ? -8.196 11.929 38.540 1.00 43.88 228 SER A N 1
ATOM 1830 C CA . SER A 1 228 ? -9.402 12.459 37.943 1.00 43.88 228 SER A CA 1
ATOM 1831 C C . SER A 1 228 ? -10.214 13.062 39.084 1.00 43.88 228 SER A C 1
ATOM 1833 O O . SER A 1 228 ? -11.054 12.393 39.668 1.00 43.88 228 SER A O 1
ATOM 1835 N N . CYS A 1 229 ? -10.000 14.350 39.360 1.00 42.97 229 CYS A N 1
ATOM 1836 C CA . CYS A 1 229 ? -10.889 15.209 40.156 1.00 42.97 229 CYS A CA 1
ATOM 1837 C C . CYS A 1 229 ? -12.270 15.396 39.470 1.00 42.97 229 CYS A C 1
ATOM 1839 O O . CYS A 1 229 ? -12.957 16.393 39.641 1.00 42.97 229 CYS A O 1
ATOM 1841 N N . HIS A 1 230 ? -12.658 14.464 38.597 1.00 45.06 230 HIS A N 1
ATOM 1842 C CA . HIS A 1 230 ? -13.897 14.487 37.837 1.00 45.06 230 HIS A CA 1
ATOM 1843 C C . HIS A 1 230 ? -14.734 13.219 38.049 1.00 45.06 230 HIS A C 1
ATOM 1845 O O . HIS A 1 230 ? -15.851 13.149 37.549 1.00 45.06 230 HIS A O 1
ATOM 1851 N N . SER A 1 231 ? -14.227 12.236 38.805 1.00 42.56 231 SER A N 1
ATOM 1852 C CA . SER A 1 231 ? -15.041 11.099 39.245 1.00 42.56 231 SER A CA 1
ATOM 1853 C C . SER A 1 231 ? -15.866 11.417 40.496 1.00 42.56 231 SER A C 1
ATOM 1855 O O . SER A 1 231 ? -16.921 10.821 40.667 1.00 42.56 231 SER A O 1
ATOM 1857 N N . ASP A 1 232 ? -15.462 12.401 41.307 1.00 39.00 232 ASP A N 1
ATOM 1858 C CA . ASP A 1 232 ? -16.177 12.740 42.549 1.00 39.00 232 ASP A CA 1
ATOM 1859 C C . ASP A 1 232 ? -17.388 13.667 42.325 1.00 39.00 232 ASP A C 1
ATOM 1861 O O . ASP A 1 232 ? -18.300 13.704 43.143 1.00 39.00 232 ASP A O 1
ATOM 1865 N N . LEU A 1 233 ? -17.477 14.359 41.180 1.00 43.53 233 LEU A N 1
ATOM 1866 C CA . LEU A 1 233 ? -18.618 15.243 40.879 1.00 43.53 233 LEU A CA 1
ATOM 1867 C C . LEU A 1 233 ? -19.843 14.519 40.299 1.00 43.53 233 LEU A C 1
ATOM 1869 O O . LEU A 1 233 ? -20.883 15.143 40.116 1.00 43.53 233 LEU A O 1
ATOM 1873 N N . VAL A 1 234 ? -19.742 13.221 39.998 1.00 44.97 234 VAL A N 1
ATOM 1874 C CA . VAL A 1 234 ? -20.888 12.425 39.515 1.00 44.97 234 VAL A CA 1
ATOM 1875 C C . VAL A 1 234 ? -21.539 11.627 40.652 1.00 44.97 234 VAL A C 1
ATOM 1877 O O . VAL A 1 234 ? -22.724 11.304 40.567 1.00 44.97 234 VAL A O 1
ATOM 1880 N N . GLU A 1 235 ? -20.818 11.360 41.746 1.00 43.25 235 GLU A N 1
ATOM 1881 C CA . GLU A 1 235 ? -21.369 10.651 42.910 1.00 43.25 235 GLU A CA 1
ATOM 1882 C C . GLU A 1 235 ? -22.236 11.573 43.795 1.00 43.25 235 GLU A C 1
ATOM 1884 O O . GLU A 1 235 ? -23.224 11.120 44.369 1.00 43.25 235 GLU A O 1
ATOM 1889 N N . GLU A 1 236 ? -21.955 12.883 43.841 1.00 38.47 236 GLU A N 1
ATOM 1890 C CA . GLU A 1 236 ? -22.681 13.841 44.700 1.00 38.47 236 GLU A CA 1
ATOM 1891 C C . GLU A 1 236 ? -24.061 14.269 44.155 1.00 38.47 236 GLU A C 1
ATOM 1893 O O . GLU A 1 236 ? -24.816 14.972 44.822 1.00 38.47 236 GLU A O 1
ATOM 1898 N N . GLN A 1 237 ? -24.440 13.821 42.952 1.00 36.56 237 GLN A N 1
ATOM 1899 C CA . GLN A 1 237 ? -25.689 14.238 42.302 1.00 36.56 237 GLN A CA 1
ATOM 1900 C C . GLN A 1 237 ? -26.761 13.146 42.201 1.00 36.56 237 GLN A C 1
ATOM 1902 O O . GLN A 1 237 ? -27.798 13.363 41.571 1.00 36.56 237 GLN A O 1
ATOM 1907 N N . ARG A 1 238 ? -26.574 11.994 42.860 1.00 33.97 238 ARG A N 1
ATOM 1908 C CA . ARG A 1 238 ? -27.687 11.072 43.130 1.00 33.97 238 ARG A CA 1
ATOM 1909 C C . ARG A 1 238 ? -28.384 11.473 44.435 1.00 33.97 238 ARG A C 1
ATOM 1911 O O . ARG A 1 238 ? -27.858 11.162 45.501 1.00 33.97 238 ARG A O 1
ATOM 1918 N N . PRO A 1 239 ? -29.573 12.107 44.391 1.00 36.97 239 PRO A N 1
ATOM 1919 C CA . PRO A 1 239 ? -30.388 12.241 45.589 1.00 36.97 239 PRO A CA 1
ATOM 1920 C C . PRO A 1 239 ? -30.685 10.844 46.141 1.00 36.97 239 PRO A C 1
ATOM 1922 O O . PRO A 1 239 ? -31.080 9.936 45.403 1.00 36.97 239 PRO A O 1
ATOM 1925 N N . GLY A 1 240 ? -30.417 10.677 47.436 1.00 38.31 240 GLY A N 1
ATOM 1926 C CA . GLY A 1 240 ? -30.557 9.421 48.154 1.00 38.31 240 GLY A CA 1
ATOM 1927 C C . GLY A 1 240 ? -31.958 8.844 48.006 1.00 38.31 240 GLY A C 1
ATOM 1928 O O . GLY A 1 240 ? -32.941 9.453 48.417 1.00 38.31 240 GLY A O 1
ATOM 1929 N N . PHE A 1 241 ? -32.035 7.642 47.441 1.00 35.84 241 PHE A N 1
ATOM 1930 C CA . PHE A 1 241 ? -33.217 6.804 47.561 1.00 35.84 241 PHE A CA 1
ATOM 1931 C C . PHE A 1 241 ? -33.055 5.991 48.846 1.00 35.84 241 PHE A C 1
ATOM 1933 O O . PHE A 1 241 ? -32.435 4.928 48.870 1.00 35.84 241 PHE A O 1
ATOM 1940 N N . THR A 1 242 ? -33.523 6.569 49.949 1.00 35.34 242 THR A N 1
ATOM 1941 C CA . THR A 1 242 ? -33.718 5.880 51.223 1.00 35.34 242 THR A CA 1
ATOM 1942 C C . THR A 1 242 ? -34.756 4.781 51.028 1.00 35.34 242 THR A C 1
ATOM 1944 O O . THR A 1 242 ? -35.905 5.066 50.700 1.00 35.34 242 THR A O 1
ATOM 1947 N N . TYR A 1 243 ? -34.365 3.525 51.232 1.00 36.12 243 TYR A N 1
ATOM 1948 C CA . TYR A 1 243 ? -35.325 2.440 51.402 1.00 36.12 243 TYR A CA 1
ATOM 1949 C C . TYR A 1 243 ? -35.890 2.550 52.820 1.00 36.12 243 TYR A C 1
ATOM 1951 O O . TYR A 1 243 ? -35.224 2.181 53.787 1.00 36.12 243 TYR A O 1
ATOM 1959 N N . GLU A 1 244 ? -37.093 3.111 52.945 1.00 32.81 244 GLU A N 1
ATOM 1960 C CA . GLU A 1 244 ? -37.911 2.958 54.146 1.00 32.81 244 GLU A CA 1
ATOM 1961 C C . GLU A 1 244 ? -38.214 1.470 54.345 1.00 32.81 244 GLU A C 1
ATOM 1963 O O . GLU A 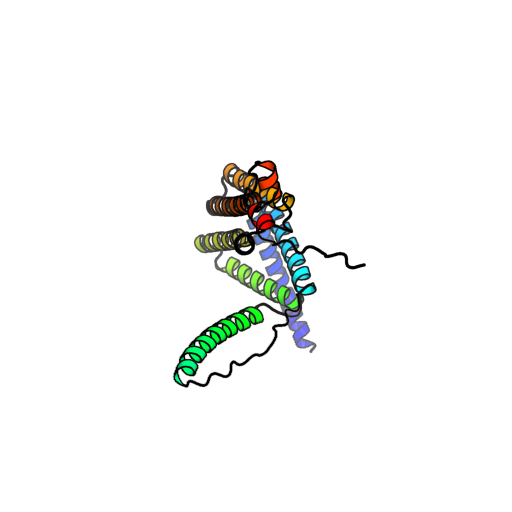1 244 ? -38.926 0.835 53.569 1.00 32.81 244 GLU A O 1
ATOM 1968 N N . THR A 1 245 ? -37.646 0.912 55.408 1.00 43.75 245 THR A N 1
ATOM 1969 C CA . THR A 1 245 ? -38.172 -0.272 56.079 1.00 43.75 245 THR A CA 1
ATOM 1970 C C . THR A 1 245 ? -39.545 0.071 56.648 1.00 43.75 245 THR A C 1
ATOM 1972 O O . THR A 1 245 ? -39.649 0.951 57.502 1.00 43.75 245 THR A O 1
ATOM 1975 N N . ILE A 1 246 ? -40.581 -0.630 56.199 1.00 33.97 246 ILE A N 1
ATOM 1976 C CA . ILE A 1 246 ? -41.922 -0.609 56.794 1.00 33.97 246 ILE A CA 1
ATOM 1977 C C . ILE A 1 246 ? -42.207 -2.044 57.289 1.00 33.97 246 ILE A C 1
ATOM 1979 O O . ILE A 1 246 ? -41.801 -2.984 56.599 1.00 33.97 246 ILE A O 1
ATOM 1983 N N . PRO A 1 247 ? -42.778 -2.194 58.503 1.00 42.56 247 PRO A N 1
ATOM 1984 C CA . PRO A 1 247 ? -42.712 -3.399 59.342 1.00 42.56 247 PRO A CA 1
ATOM 1985 C C . PRO A 1 247 ? -43.512 -4.613 58.862 1.00 42.56 247 PRO A C 1
ATOM 1987 O O . PRO A 1 247 ? -44.498 -4.436 58.114 1.00 42.56 247 PRO A O 1
#

Sequence (247 aa):
MSDLASVALSIAMAIGPVIGYVDQYILSRLGKRFDITLLIQSLVMITAQLVLLEIVIRYKPIVKYEQQQQPLLDDEQQYHQYNHEIMSKKNQSGIKAMLKKIWAWDHYLDYVNFLLGFTTTIAVAYQLFGYHAWFIETLGVLSLGIESTLPLPQCVSNFKRRSTTGFSAIVMATWFLGDSFKLFYFIFTRSPVQFYICGAVQLTIDSLIVMQAILFSTKVKKQLGVSSCHSDLVEEQRPGFTYETIP

Radius of gyration: 28.2 Å; Cα contacts (8 Å, |Δi|>4): 75; chains: 1; bounding box: 71×54×92 Å

Solvent-accessible surface area (backbone atoms only — not comparable to full-atom values): 14502 Å² total; per-residue (Å²): 120,67,65,62,52,54,52,50,50,52,50,46,65,64,45,46,58,55,52,51,53,51,49,51,52,50,51,56,56,48,62,75,73,49,62,65,68,58,54,52,50,51,54,54,48,54,53,51,51,54,51,50,50,50,50,52,66,74,64,64,78,86,80,79,77,86,79,85,82,84,80,92,71,98,46,79,68,60,49,54,57,50,48,52,53,49,48,53,52,47,51,56,45,48,51,52,50,49,58,49,55,73,75,57,73,93,49,71,64,60,56,51,53,50,49,50,53,50,52,51,50,52,51,52,48,42,73,75,42,57,86,40,66,69,54,54,52,50,52,50,49,50,55,46,51,54,61,49,47,64,59,48,65,57,46,54,50,43,65,74,62,66,47,54,89,88,65,60,67,64,60,54,51,50,48,42,51,49,34,49,52,51,35,51,48,34,64,73,71,64,52,62,72,63,57,51,56,40,30,52,52,33,37,49,54,41,50,50,43,51,49,51,45,51,74,43,31,65,67,49,46,65,70,69,66,62,72,66,87,65,64,66,71,63,65,78,71,61,81,82,82,76,80,79,86,77,136

Secondary structure (DSSP, 8-state):
-HHHHHHHHHHHHHHHHHHHHHHHHHHHHHHTTS-HHHHHHHHHHHHHHHHHHHHHHHT-----PPP--------HHHHHHHHHHHHHHHHHHHHHHHHHHHT--SSHHHHHHHHHHHHHHHHHHHHHHTTSHHHHHHHHHHHHHHHHHTTHHHHHHHHHHT--TT--HHHHHHHHHHHHHHHHHHHHTT--HHHHHHHHHHHHHHHHHHHHHHHH-HHHHHHTT---TTSHHHHTTS---------

Foldseek 3Di:
DVVVVVVVVVCCVVVVVVCVVVVVVVCVVDVVPDDVVVVVVVVVVVVVVLVVLVVCLVPPDPDDDDDDDDDDDPDPVVVVVVVVVVVVVVVVVVVVVVVCVVPNDNDSVVVVVVVVVVVVVVVVVCVVCVVPPVVVVVVLLVVLVVVLCVCVVVLVVLVVVLAPVPPDLVVLVCQLVVLVVQLVVCVVVVHDPSSNVSSVSSNVSSVSVNVSHCVSDVVNVVVVPVPPPPVVVVVVPDDDPDDDDDD

InterPro domains:
  IPR006603 PQ-loop repeat [PF04193] (136-194)
  IPR006603 PQ-loop repeat [SM00679] (149-180)
  IPR052241 Solute Carrier Family 66 (SLC66) and Scramblase ANY1 [PTHR14856] (30-223)

Mean predicted aligned error: 15.91 Å